Protein AF-A0A0D3VCH9-F1 (afdb_monomer_lite)

Secondary structure (DSSP, 8-state):
-------------------------------------------PPPP--S-S---SS---SS--HHHHHHHHHHHHHHHTSGGGGGGGG-EEEEEE-STT-SEEEEEEEETTTEEEEEEEEEE--SSS-TTT-EEEEEEEETT--S--HHHHHHHHHHTTSS-SS--TTEEEEEEEETTEEEEEEEETTEEEEEEETTT-PBPS--HHHHHHHHHH---SSSSEETT-TT-EEPPPEE----S-GGG-GGGGTSPB----SHHHHHHHHHHHS-EEEE-TT-SGGGSS-EEEEEEEEEE-SSTTPPPEEEEEETTTT-EEEEHHHHHHH-EEEEPP-

Structure (mmCIF, N/CA/C/O backbone):
data_AF-A0A0D3VCH9-F1
#
_entry.id   AF-A0A0D3VCH9-F1
#
loop_
_atom_site.group_PDB
_atom_site.id
_atom_site.type_symbol
_atom_site.label_atom_id
_atom_site.label_alt_id
_atom_site.label_comp_id
_atom_site.label_asym_id
_atom_site.label_entity_id
_atom_site.label_seq_id
_atom_site.pdbx_PDB_ins_code
_atom_site.Cartn_x
_atom_site.Cartn_y
_atom_site.Cartn_z
_atom_site.occupancy
_atom_site.B_iso_or_equiv
_atom_site.auth_seq_id
_atom_site.auth_comp_id
_atom_site.auth_asym_id
_atom_site.auth_atom_id
_atom_site.pdbx_PDB_model_num
ATOM 1 N N . MET A 1 1 ? -40.071 -59.895 -4.167 1.00 40.66 1 MET A N 1
ATOM 2 C CA . MET A 1 1 ? -38.881 -59.247 -4.762 1.00 40.66 1 MET A CA 1
ATOM 3 C C . MET A 1 1 ? -39.399 -58.215 -5.752 1.00 40.66 1 MET A C 1
ATOM 5 O O . MET A 1 1 ? -40.091 -58.601 -6.683 1.00 40.66 1 MET A O 1
ATOM 9 N N . LYS A 1 2 ? -39.287 -56.923 -5.420 1.00 33.06 2 LYS A N 1
ATOM 10 C CA . LYS A 1 2 ? -40.175 -55.854 -5.916 1.00 33.06 2 LYS A CA 1
ATOM 11 C C . LYS A 1 2 ? -39.462 -54.883 -6.879 1.00 33.06 2 LYS A C 1
ATOM 13 O O . LYS A 1 2 ? -38.470 -54.282 -6.497 1.00 33.06 2 LYS A O 1
ATOM 18 N N . SER A 1 3 ? -40.025 -54.793 -8.090 1.00 29.81 3 SER A N 1
ATOM 19 C CA . SER A 1 3 ? -40.330 -53.615 -8.939 1.00 29.81 3 SER A CA 1
ATOM 20 C C . SER A 1 3 ? -39.341 -52.436 -9.101 1.00 29.81 3 SER A C 1
ATOM 22 O O . SER A 1 3 ? -39.089 -51.694 -8.156 1.00 29.81 3 SER A O 1
ATOM 24 N N . LEU A 1 4 ? -38.960 -52.174 -10.364 1.00 33.06 4 LEU A N 1
ATOM 25 C CA . LEU A 1 4 ? -38.680 -50.843 -10.957 1.00 33.06 4 LEU A CA 1
ATOM 26 C C . LEU A 1 4 ? -39.969 -49.958 -10.996 1.00 33.06 4 LEU A C 1
ATOM 28 O O . LEU A 1 4 ? -41.040 -50.479 -10.686 1.00 33.06 4 LEU A O 1
ATOM 32 N N . PRO A 1 5 ? -39.990 -48.760 -11.627 1.00 53.53 5 PRO A N 1
ATOM 33 C CA . PRO A 1 5 ? -39.260 -47.493 -11.412 1.00 53.53 5 PRO A CA 1
ATOM 34 C C . PRO A 1 5 ? -40.263 -46.306 -11.293 1.00 53.53 5 PRO A C 1
ATOM 36 O O . PRO A 1 5 ? -41.446 -46.497 -11.544 1.00 53.53 5 PRO A O 1
ATOM 39 N N . TYR A 1 6 ? -39.845 -45.063 -11.007 1.00 36.16 6 TYR A N 1
ATOM 40 C CA . TYR A 1 6 ? -40.698 -43.891 -11.306 1.00 36.16 6 TYR A CA 1
ATOM 41 C C . TYR A 1 6 ? -39.897 -42.656 -11.737 1.00 36.16 6 TYR A C 1
ATOM 43 O O . TYR A 1 6 ? -39.115 -42.078 -10.989 1.00 36.16 6 TYR A O 1
ATOM 51 N N . THR A 1 7 ? -40.152 -42.266 -12.982 1.00 38.94 7 THR A N 1
ATOM 52 C CA . THR A 1 7 ? -40.016 -40.929 -13.564 1.00 38.94 7 THR A CA 1
ATOM 53 C C . THR A 1 7 ? -40.966 -39.928 -12.899 1.00 38.94 7 THR A C 1
ATOM 55 O O . THR A 1 7 ? -42.090 -40.303 -12.573 1.00 38.94 7 THR A O 1
ATOM 58 N N . SER A 1 8 ? -40.616 -38.638 -12.864 1.00 34.81 8 SER A N 1
ATOM 59 C CA . SER A 1 8 ? -41.633 -37.583 -12.967 1.00 34.81 8 SER A CA 1
ATOM 60 C C . SER A 1 8 ? -41.121 -36.375 -13.749 1.00 34.81 8 SER A C 1
ATOM 62 O O . SER A 1 8 ? -39.996 -35.912 -13.576 1.00 34.81 8 SER A O 1
ATOM 64 N N . LYS A 1 9 ? -41.981 -35.933 -14.660 1.00 35.94 9 LYS A N 1
ATOM 65 C CA . LYS A 1 9 ? -41.871 -34.840 -15.621 1.00 35.94 9 LYS A CA 1
ATOM 66 C C . LYS A 1 9 ? -42.857 -33.746 -15.185 1.00 35.94 9 LYS A C 1
ATOM 68 O O . LYS A 1 9 ? -43.947 -34.090 -14.750 1.00 35.94 9 LYS A O 1
ATOM 73 N N . PHE A 1 10 ? -42.508 -32.490 -15.484 1.00 35.81 10 PHE A N 1
ATOM 74 C CA . PHE A 1 10 ? -43.395 -31.330 -15.701 1.00 35.81 10 PHE A CA 1
ATOM 75 C C . PHE A 1 10 ? -44.201 -30.760 -14.516 1.00 35.81 10 PHE A C 1
ATOM 77 O O . PHE A 1 10 ? -45.006 -31.455 -13.917 1.00 35.81 10 PHE A O 1
ATOM 84 N N . ILE A 1 11 ? -44.087 -29.437 -14.312 1.00 36.28 11 ILE A N 1
ATOM 85 C CA . ILE A 1 11 ? -45.185 -28.460 -14.470 1.00 36.28 11 ILE A CA 1
ATOM 86 C C . ILE A 1 11 ? -44.570 -27.120 -14.920 1.00 36.28 11 ILE A C 1
ATOM 88 O O . ILE A 1 11 ? -43.544 -26.678 -14.409 1.00 36.28 11 ILE A O 1
ATOM 92 N N . LEU A 1 12 ? -45.207 -26.532 -15.931 1.00 31.72 12 LEU A N 1
ATOM 93 C CA . LEU A 1 12 ? -44.941 -25.256 -16.592 1.00 31.72 12 LEU A CA 1
ATOM 94 C C . LEU A 1 12 ? -46.050 -24.261 -16.191 1.00 31.72 12 LEU A C 1
ATOM 96 O O . LEU A 1 12 ? -47.169 -24.697 -15.924 1.00 31.72 12 LEU A O 1
ATOM 100 N N . ALA A 1 13 ? -45.752 -22.961 -16.331 1.00 31.16 13 ALA A N 1
ATOM 101 C CA . ALA A 1 13 ? -46.671 -21.809 -16.394 1.00 31.16 13 ALA A CA 1
ATOM 102 C C . ALA A 1 13 ? -47.057 -21.197 -15.025 1.00 31.16 13 ALA A C 1
ATOM 104 O O . ALA A 1 13 ? -47.146 -21.906 -14.036 1.00 31.16 13 ALA A O 1
ATOM 105 N N . LEU A 1 14 ? -47.273 -19.889 -14.843 1.00 31.62 14 LEU A N 1
ATOM 106 C CA . LEU A 1 14 ? -47.725 -18.812 -15.732 1.00 31.62 14 LEU A CA 1
ATOM 107 C C . LEU A 1 14 ? -47.500 -17.479 -14.971 1.00 31.62 14 LEU A C 1
ATOM 109 O O . LEU A 1 14 ? -47.905 -17.415 -13.817 1.00 31.62 14 LEU A O 1
ATOM 113 N N . LEU A 1 15 ? -46.932 -16.431 -15.584 1.00 32.09 15 LEU A N 1
ATOM 114 C CA . LEU A 1 15 ? -47.431 -15.045 -15.443 1.00 32.09 15 LEU A CA 1
ATOM 115 C C . LEU A 1 15 ? -46.746 -14.116 -16.468 1.00 32.09 15 LEU A C 1
ATOM 117 O O . LEU A 1 15 ? -45.776 -13.418 -16.186 1.00 32.09 15 LEU A O 1
ATOM 121 N N . CYS A 1 16 ? -47.274 -14.119 -17.689 1.00 33.72 16 CYS A N 1
ATOM 122 C CA . CYS A 1 16 ? -47.222 -12.959 -18.572 1.00 33.72 16 CYS A CA 1
ATOM 123 C C . CYS A 1 16 ? -48.617 -12.319 -18.582 1.00 33.72 16 CYS A C 1
ATOM 125 O O . CYS A 1 16 ? -49.603 -13.042 -18.476 1.00 33.72 16 CYS A O 1
ATOM 127 N N . MET A 1 17 ? -48.648 -11.005 -18.821 1.00 31.84 17 MET A N 1
ATOM 128 C CA . MET A 1 17 ? -49.783 -10.132 -19.178 1.00 31.84 17 MET A CA 1
ATOM 129 C C . MET A 1 17 ? -50.288 -9.192 -18.084 1.00 31.84 17 MET A C 1
ATOM 131 O O . MET A 1 17 ? -50.982 -9.598 -17.161 1.00 31.84 17 MET A O 1
ATOM 135 N N . ASN A 1 18 ? -49.951 -7.913 -18.276 1.00 33.34 18 ASN A N 1
ATOM 136 C CA . ASN A 1 18 ? -50.792 -6.709 -18.186 1.00 33.34 18 ASN A CA 1
ATOM 137 C C . ASN A 1 18 ? -49.822 -5.523 -18.415 1.00 33.34 18 ASN A C 1
ATOM 139 O O . ASN A 1 18 ? -48.852 -5.409 -17.683 1.00 33.34 18 ASN A O 1
ATOM 143 N N . LEU A 1 19 ? -49.913 -4.639 -19.411 1.00 31.86 19 LEU A N 1
ATOM 144 C CA . LEU A 1 19 ? -50.990 -4.250 -20.313 1.00 31.86 19 LEU A CA 1
ATOM 145 C C . LEU A 1 19 ? -50.398 -3.692 -21.629 1.00 31.86 19 LEU A C 1
ATOM 147 O O . LEU A 1 19 ? -49.471 -2.888 -21.605 1.00 31.86 19 LEU A O 1
ATOM 151 N N . LEU A 1 20 ? -50.996 -4.065 -22.760 1.00 33.91 20 LEU A N 1
ATOM 152 C CA . LEU A 1 20 ? -51.109 -3.239 -23.970 1.00 33.91 20 LEU A CA 1
ATOM 153 C C . LEU A 1 20 ? -52.555 -2.737 -23.998 1.00 33.91 20 LEU A C 1
ATOM 155 O O . LEU A 1 20 ? -53.415 -3.579 -23.767 1.00 33.91 20 LEU A O 1
ATOM 159 N N . VAL A 1 21 ? -52.811 -1.435 -24.212 1.00 37.53 21 VAL A N 1
ATOM 160 C CA . VAL A 1 21 ? -53.485 -0.765 -25.370 1.00 37.53 21 VAL A CA 1
ATOM 161 C C . VAL A 1 21 ? -53.631 0.757 -25.053 1.00 37.53 21 VAL A C 1
ATOM 163 O O . VAL A 1 21 ? -53.531 1.112 -23.880 1.00 37.53 21 VAL A O 1
ATOM 166 N N . PRO A 1 22 ? -54.028 1.656 -25.984 1.00 44.03 22 PRO A N 1
ATOM 167 C CA . PRO A 1 22 ? -53.443 2.072 -27.265 1.00 44.03 22 PRO A CA 1
ATOM 168 C C . PRO A 1 22 ? -52.954 3.541 -27.247 1.00 44.03 22 PRO A C 1
ATOM 170 O O . PRO A 1 22 ? -53.261 4.336 -26.364 1.00 44.03 22 PRO A O 1
ATOM 173 N N . PHE A 1 23 ? -52.234 3.899 -28.308 1.00 38.59 23 PHE A N 1
ATOM 174 C CA . PHE A 1 23 ? -51.889 5.259 -28.710 1.00 38.59 23 PHE A CA 1
ATOM 175 C C . PHE A 1 23 ? -53.068 5.874 -29.491 1.00 38.59 23 PHE A C 1
ATOM 177 O O . PHE A 1 23 ? -53.447 5.326 -30.524 1.00 38.59 23 PHE A O 1
ATOM 184 N N . GLU A 1 24 ? -53.615 7.008 -29.046 1.00 31.17 24 GLU A N 1
ATOM 185 C CA . GLU A 1 24 ? -54.469 7.876 -29.872 1.00 31.17 24 GLU A CA 1
ATOM 186 C C . GLU A 1 24 ? -53.876 9.290 -29.925 1.00 31.17 24 GLU A C 1
ATOM 188 O O . GLU A 1 24 ? -53.648 9.944 -28.909 1.00 31.17 24 GLU A O 1
ATOM 193 N N . LEU A 1 25 ? -53.600 9.736 -31.152 1.00 40.41 25 LEU A N 1
ATOM 194 C CA . LEU A 1 25 ? -53.254 11.107 -31.511 1.00 40.41 25 LEU A CA 1
ATOM 195 C C . LEU A 1 25 ? -54.544 11.922 -31.645 1.00 40.41 25 LEU A C 1
ATOM 197 O O . LEU A 1 25 ? -55.362 11.616 -32.507 1.00 40.41 25 LEU A O 1
ATOM 201 N N . MET A 1 26 ? -54.662 13.025 -30.906 1.00 33.12 26 MET A N 1
ATOM 202 C CA . MET A 1 26 ? -55.453 14.173 -31.350 1.00 33.12 26 MET A CA 1
ATOM 203 C C . MET A 1 26 ? -54.873 15.476 -30.793 1.00 33.12 26 MET A C 1
ATOM 205 O O . MET A 1 26 ? -54.713 15.660 -29.589 1.00 33.12 26 MET A O 1
ATOM 209 N N . SER A 1 27 ? -54.526 16.369 -31.714 1.00 38.81 27 SER A N 1
ATOM 210 C CA . SER A 1 27 ? -54.024 17.718 -31.473 1.00 38.81 27 SER A CA 1
ATOM 211 C C . SER A 1 27 ? -55.141 18.645 -30.992 1.00 38.81 27 SER A C 1
ATOM 213 O O . SER A 1 27 ? -56.203 18.679 -31.608 1.00 38.81 27 SER A O 1
ATOM 215 N N . ALA A 1 28 ? -54.868 19.491 -29.998 1.00 30.66 28 ALA A N 1
ATOM 216 C CA . ALA A 1 28 ? -55.536 20.784 -29.858 1.00 30.66 28 ALA A CA 1
ATOM 217 C C . ALA A 1 28 ? -54.669 21.760 -29.050 1.00 30.66 28 ALA A C 1
ATOM 219 O O . ALA A 1 28 ? -54.205 21.473 -27.951 1.00 30.66 28 ALA A O 1
ATOM 220 N N . THR A 1 29 ? -54.457 22.927 -29.646 1.00 40.31 29 THR A N 1
ATOM 221 C CA . THR A 1 29 ? -53.851 24.132 -29.081 1.0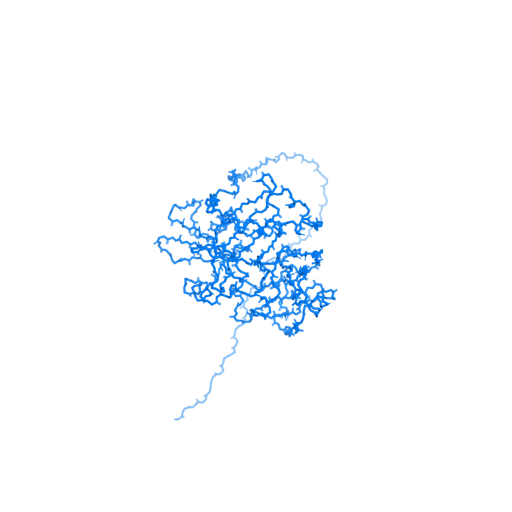0 40.31 29 THR A CA 1
ATOM 222 C C . THR A 1 29 ? -54.642 24.656 -27.882 1.00 40.31 29 THR A C 1
ATOM 224 O O . THR A 1 29 ? -55.859 24.802 -27.972 1.00 40.31 29 THR A O 1
ATOM 227 N N . GLY A 1 30 ? -53.954 25.039 -26.807 1.00 30.38 30 GLY A N 1
ATOM 228 C CA . GLY A 1 30 ? -54.576 25.742 -25.686 1.00 30.38 30 GLY A CA 1
ATOM 229 C C . GLY A 1 30 ? -53.567 26.095 -24.603 1.00 30.38 30 GLY A C 1
ATOM 230 O O . GLY A 1 30 ? -53.263 25.285 -23.736 1.00 30.38 30 GLY A O 1
ATOM 231 N N . SER A 1 31 ? -53.039 27.314 -24.657 1.00 38.66 31 SER A N 1
ATOM 232 C CA . SER A 1 31 ? -52.300 27.933 -23.559 1.00 38.66 31 SER A CA 1
ATOM 233 C C . SER A 1 31 ? -53.223 28.128 -22.355 1.00 38.66 31 SER A C 1
ATOM 235 O O . SER A 1 31 ? -54.149 28.937 -22.425 1.00 38.66 31 SER A O 1
ATOM 237 N N . VAL A 1 32 ? -52.947 27.442 -21.247 1.00 30.52 32 VAL A N 1
ATOM 238 C CA . VAL A 1 32 ? -53.497 27.786 -19.932 1.00 30.52 32 VAL A CA 1
ATOM 239 C C . VAL A 1 32 ? -52.373 27.696 -18.909 1.00 30.52 32 VAL A C 1
ATOM 241 O O . VAL A 1 32 ? -51.860 26.622 -18.605 1.00 30.52 32 VAL A O 1
ATOM 244 N N . SER A 1 33 ? -51.984 28.857 -18.393 1.00 37.41 33 SER A N 1
ATOM 245 C CA . SER A 1 33 ? -51.163 28.990 -17.199 1.00 37.41 33 SER A CA 1
ATOM 246 C C . SER A 1 33 ? -51.922 28.420 -16.003 1.00 37.41 33 SER A C 1
ATOM 248 O O . SER A 1 33 ? -52.986 28.926 -15.652 1.00 37.41 33 SER A O 1
ATOM 250 N N . SER A 1 34 ? -51.366 27.406 -15.346 1.00 30.27 34 SER A N 1
ATOM 251 C CA . SER A 1 34 ? -51.813 26.976 -14.021 1.00 30.27 34 SER A CA 1
ATOM 252 C C . SER A 1 34 ? -50.618 26.923 -13.079 1.00 30.27 34 SER A C 1
ATOM 254 O O . SER A 1 34 ? -49.704 26.118 -13.259 1.00 30.27 34 SER A O 1
ATOM 256 N N . SER A 1 35 ? -50.638 27.806 -12.084 1.00 33.56 35 SER A N 1
A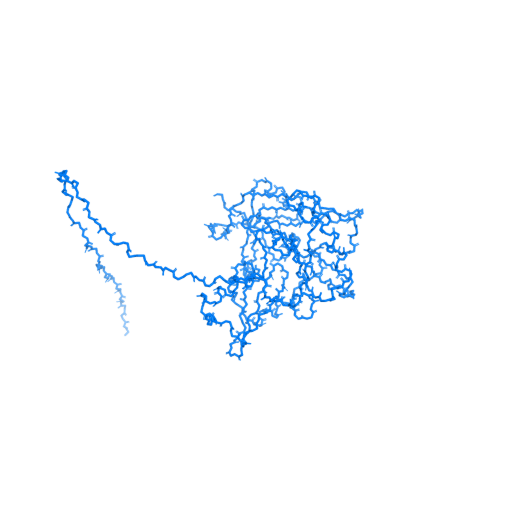TOM 257 C CA . SER A 1 35 ? -49.710 27.855 -10.962 1.00 33.56 35 SER A CA 1
ATOM 258 C C . SER A 1 35 ? -49.621 26.494 -10.270 1.00 33.56 35 SER A C 1
ATOM 260 O O . SER A 1 35 ? -50.561 26.074 -9.599 1.00 33.56 35 SER A O 1
ATOM 262 N N . ALA A 1 36 ? -48.482 25.819 -10.411 1.00 28.05 36 ALA A N 1
ATOM 263 C CA . ALA A 1 36 ? -48.137 24.663 -9.599 1.00 28.05 36 ALA A CA 1
ATOM 264 C C . ALA A 1 36 ? -47.280 25.138 -8.422 1.00 28.05 36 ALA A C 1
ATOM 266 O O . ALA A 1 36 ? -46.199 25.697 -8.600 1.00 28.05 36 ALA A O 1
ATOM 267 N N . VAL A 1 37 ? -47.801 24.933 -7.214 1.00 26.16 37 VAL A N 1
ATOM 268 C CA . VAL A 1 37 ? -47.073 25.077 -5.952 1.00 26.16 37 VAL A CA 1
ATOM 269 C C . VAL A 1 37 ? -45.881 24.115 -5.989 1.00 26.16 37 VAL A C 1
ATOM 271 O O . VAL A 1 37 ? -46.105 22.908 -6.105 1.00 26.16 37 VAL A O 1
ATOM 274 N N . PRO A 1 38 ? -44.623 24.576 -5.887 1.00 28.22 38 PRO A N 1
ATOM 275 C CA . PRO A 1 38 ? -43.520 23.656 -5.699 1.00 28.22 38 PRO A CA 1
ATOM 276 C C . PRO A 1 38 ? -43.584 23.154 -4.256 1.00 28.22 38 PRO A C 1
ATOM 278 O O . PRO A 1 38 ? -43.267 23.875 -3.310 1.00 28.22 38 PRO A O 1
ATOM 281 N N . THR A 1 39 ? -44.008 21.904 -4.069 1.00 26.73 39 THR A N 1
ATOM 282 C CA . THR A 1 39 ? -43.698 21.161 -2.847 1.00 26.73 39 THR A CA 1
ATOM 283 C C . THR A 1 39 ? -42.198 20.897 -2.856 1.00 26.73 39 THR A C 1
ATOM 285 O O . THR A 1 39 ? -41.718 19.869 -3.327 1.00 26.73 39 THR A O 1
ATOM 288 N N . THR A 1 40 ? -41.443 21.874 -2.368 1.00 24.86 40 THR A N 1
ATOM 289 C CA . THR A 1 40 ? -40.031 21.720 -2.050 1.00 24.86 40 THR A CA 1
ATOM 290 C C . THR A 1 40 ? -39.941 20.731 -0.895 1.00 24.86 40 THR A C 1
ATOM 292 O O . THR A 1 40 ? -40.120 21.100 0.266 1.00 24.86 40 THR A O 1
ATOM 295 N N . VAL A 1 41 ? -39.673 19.460 -1.195 1.00 27.45 41 VAL A N 1
ATOM 296 C CA . VAL A 1 41 ? -39.116 18.543 -0.200 1.00 27.45 41 VAL A CA 1
ATOM 297 C C . VAL A 1 41 ? -37.724 19.082 0.105 1.00 27.45 41 VAL A C 1
ATOM 299 O O . VAL A 1 41 ? -36.765 18.830 -0.621 1.00 27.45 41 VAL A O 1
ATOM 302 N N . GLN A 1 42 ? -37.626 19.911 1.144 1.00 25.27 42 GLN A N 1
ATOM 303 C CA . GLN A 1 42 ? -36.343 20.280 1.716 1.00 25.27 42 GLN A CA 1
ATOM 304 C C . GLN A 1 42 ? -35.739 19.008 2.310 1.00 25.27 42 GLN A C 1
ATOM 306 O O . GLN A 1 42 ? -36.063 18.611 3.429 1.00 25.27 42 GLN A O 1
ATOM 311 N N . ALA A 1 43 ? -34.867 18.350 1.545 1.00 27.31 43 ALA A N 1
ATOM 312 C CA . ALA A 1 43 ? -33.894 17.445 2.122 1.00 27.31 43 ALA A CA 1
ATOM 313 C C . ALA A 1 43 ? -33.092 18.271 3.132 1.00 27.31 43 ALA A C 1
ATOM 315 O O . ALA A 1 43 ? -32.356 19.187 2.760 1.00 27.31 43 ALA A O 1
ATOM 316 N N . LYS A 1 44 ? -33.313 17.997 4.420 1.00 25.44 44 LYS A N 1
ATOM 317 C CA . LYS A 1 44 ? -32.517 18.562 5.504 1.00 25.44 44 LYS A CA 1
ATOM 318 C C . LYS A 1 44 ? -31.048 18.309 5.148 1.00 25.44 44 LYS A C 1
ATOM 320 O O . LYS A 1 44 ? -30.699 17.142 4.955 1.00 25.44 44 LYS A O 1
ATOM 325 N N . PRO A 1 45 ? -30.202 19.347 5.031 1.00 27.48 45 PRO A N 1
ATOM 326 C CA . PRO A 1 45 ? -28.784 19.134 4.809 1.00 27.48 45 PRO A CA 1
ATOM 327 C C . PRO A 1 45 ? -28.275 18.216 5.917 1.00 27.48 45 PRO A C 1
ATOM 329 O O . PRO A 1 45 ? -28.565 18.450 7.097 1.00 27.48 45 PRO A O 1
ATOM 332 N N . ALA A 1 46 ? -27.559 17.154 5.542 1.00 30.77 46 ALA A N 1
ATOM 333 C CA . ALA A 1 46 ? -26.745 16.430 6.504 1.00 30.77 46 ALA A CA 1
ATOM 334 C C . ALA A 1 46 ? -25.902 17.474 7.257 1.00 30.77 46 ALA A C 1
ATOM 336 O O . ALA A 1 46 ? -25.410 18.405 6.608 1.00 30.77 46 ALA A O 1
ATOM 337 N N . PRO A 1 47 ? -25.775 17.390 8.595 1.00 27.97 47 PRO A N 1
ATOM 338 C CA . PRO A 1 47 ? -24.948 18.329 9.334 1.00 27.97 47 PRO A CA 1
ATOM 339 C C . PRO A 1 47 ? -23.564 18.344 8.688 1.00 27.97 47 PRO A C 1
ATOM 341 O O . PRO A 1 47 ? -22.901 17.307 8.630 1.00 27.97 47 PRO A O 1
ATOM 344 N N . GLN A 1 48 ? -23.156 19.494 8.148 1.00 26.34 48 GLN A N 1
ATOM 345 C CA . GLN A 1 48 ? -21.771 19.696 7.761 1.00 26.34 48 GLN A CA 1
ATOM 346 C C . GLN A 1 48 ? -20.970 19.621 9.058 1.00 26.34 48 GLN A C 1
ATOM 348 O O . GLN A 1 48 ? -21.037 20.523 9.890 1.00 26.34 48 GLN A O 1
ATOM 353 N N . LEU A 1 49 ? -20.287 18.494 9.273 1.00 30.67 49 LEU A N 1
ATOM 354 C CA . LEU A 1 49 ? -19.235 18.430 10.272 1.00 30.67 49 LEU A CA 1
ATOM 355 C C . LEU A 1 49 ? -18.102 19.315 9.757 1.00 30.67 49 LEU A C 1
ATOM 357 O O . LEU A 1 49 ? -17.320 18.915 8.894 1.00 30.67 49 LEU A O 1
ATOM 361 N N . ASP A 1 50 ? -18.048 20.536 10.275 1.00 31.16 50 ASP A N 1
ATOM 362 C CA . ASP A 1 50 ? -16.857 21.363 10.204 1.00 31.16 50 ASP A CA 1
ATOM 363 C C . ASP A 1 50 ? -15.699 20.577 10.849 1.00 31.16 50 ASP A C 1
ATOM 365 O O . ASP A 1 50 ? -15.711 20.342 12.056 1.00 31.16 50 ASP A O 1
ATOM 369 N N . ARG A 1 51 ? -14.717 20.195 10.010 1.00 33.94 51 ARG A N 1
ATOM 370 C CA . ARG A 1 51 ? -13.462 19.427 10.244 1.00 33.94 51 ARG A CA 1
ATOM 371 C C . ARG A 1 51 ? -13.507 17.928 9.871 1.00 33.94 51 ARG A C 1
ATOM 373 O O . ARG A 1 51 ? -14.029 17.118 10.632 1.00 33.94 51 ARG A O 1
ATOM 380 N N . PRO A 1 52 ? -12.831 17.520 8.775 1.00 35.47 52 PRO A N 1
ATOM 381 C CA . PRO A 1 52 ? -12.658 16.103 8.437 1.00 35.47 52 PRO A CA 1
ATOM 382 C C . PRO A 1 52 ? -11.600 15.337 9.261 1.00 35.47 52 PRO A C 1
ATOM 384 O O . PRO A 1 52 ? -11.586 14.113 9.226 1.00 35.47 52 PRO A O 1
ATOM 387 N N . ASN A 1 53 ? -10.726 16.013 10.021 1.00 38.16 53 ASN A N 1
ATOM 388 C CA . ASN A 1 53 ? -9.512 15.392 10.590 1.00 38.16 53 ASN A CA 1
ATOM 389 C C . ASN A 1 53 ? -9.406 15.429 12.130 1.00 38.16 53 ASN A C 1
ATOM 391 O O . ASN A 1 53 ? -8.306 15.456 12.676 1.00 38.16 53 ASN A O 1
ATOM 395 N N . GLU A 1 54 ? -10.519 15.401 12.869 1.00 35.66 54 GLU A N 1
ATOM 396 C CA . GLU A 1 54 ? -10.454 15.252 14.333 1.00 35.66 54 GLU A CA 1
ATOM 397 C C . GLU A 1 54 ? -10.448 13.773 14.784 1.00 35.66 54 GLU A C 1
ATOM 399 O O . GLU A 1 54 ? -11.492 13.149 15.001 1.00 35.66 54 GLU A O 1
ATOM 404 N N . PHE A 1 55 ? -9.203 13.303 14.966 1.00 37.44 55 PHE A N 1
ATOM 405 C CA . PHE A 1 55 ? -8.677 12.224 15.823 1.00 37.44 55 PHE A CA 1
ATOM 406 C C . PHE A 1 55 ? -8.719 10.756 15.355 1.00 37.44 55 PHE A C 1
ATOM 408 O O . PHE A 1 55 ? -9.681 10.035 15.605 1.00 37.44 55 PHE A O 1
ATOM 415 N N . ILE A 1 56 ? -7.559 10.278 14.880 1.00 39.22 56 ILE A N 1
ATOM 416 C CA . ILE A 1 56 ? -6.941 8.993 15.267 1.00 39.22 56 ILE A CA 1
ATOM 417 C C . ILE A 1 56 ? -5.496 9.324 15.638 1.00 39.22 56 ILE A C 1
ATOM 419 O O . ILE A 1 56 ? -4.795 9.887 14.807 1.00 39.22 56 ILE A O 1
ATOM 423 N N . ALA A 1 57 ? -5.078 8.977 16.858 1.00 46.84 57 ALA A N 1
ATOM 424 C CA . ALA A 1 57 ? -3.779 9.299 17.454 1.00 46.84 57 ALA A CA 1
ATOM 425 C C . ALA A 1 57 ? -3.452 10.805 17.454 1.00 46.84 57 ALA A C 1
ATOM 427 O O . ALA A 1 57 ? -3.347 11.468 16.428 1.00 46.84 57 ALA A O 1
ATOM 428 N N . THR A 1 58 ? -3.251 11.379 18.637 1.00 47.53 58 THR A N 1
ATOM 429 C CA . THR A 1 58 ? -2.608 12.691 18.733 1.00 47.53 58 THR A CA 1
ATOM 430 C C . THR A 1 58 ? -1.318 12.628 17.907 1.00 47.53 58 THR A C 1
ATOM 432 O O . THR A 1 58 ? -0.558 11.672 18.117 1.00 47.53 58 THR A O 1
ATOM 435 N N . PRO A 1 59 ? -1.074 13.566 16.966 1.00 57.91 59 PRO A N 1
ATOM 436 C CA . PRO A 1 59 ? 0.186 13.610 16.237 1.00 57.91 59 PRO A CA 1
ATOM 437 C C . PRO A 1 59 ? 1.325 13.438 17.237 1.00 57.91 59 PRO A C 1
ATOM 439 O O . PRO A 1 59 ? 1.288 14.047 18.315 1.00 57.91 59 PRO A O 1
ATOM 442 N N . LEU A 1 60 ? 2.281 12.557 16.937 1.00 57.56 60 LEU A N 1
ATOM 443 C CA . LEU A 1 60 ? 3.330 12.241 17.902 1.00 57.56 60 LEU A CA 1
ATOM 444 C C . LEU A 1 60 ? 4.063 13.524 18.297 1.00 57.56 60 LEU A C 1
ATOM 446 O O . LEU A 1 60 ? 4.709 14.159 17.465 1.00 57.56 60 LEU A O 1
ATOM 450 N N . ILE A 1 61 ? 4.007 13.859 19.589 1.00 53.97 61 ILE A N 1
ATOM 451 C CA . ILE A 1 61 ? 4.779 14.966 20.172 1.00 53.97 61 ILE A CA 1
ATOM 452 C C . ILE A 1 61 ? 6.288 14.677 20.033 1.00 53.97 61 ILE A C 1
ATOM 454 O O . ILE A 1 61 ? 7.086 15.601 19.906 1.00 53.97 61 ILE A O 1
ATOM 458 N N . SER A 1 62 ? 6.683 13.396 19.988 1.00 69.06 62 SER A N 1
ATOM 459 C CA . SER A 1 62 ? 8.066 12.959 19.772 1.00 69.06 62 SER A CA 1
ATOM 460 C C . SER A 1 62 ? 8.146 11.784 18.786 1.00 69.06 62 SER A C 1
ATOM 462 O O . SER A 1 62 ? 8.088 10.619 19.175 1.00 69.06 62 SER A O 1
ATOM 464 N N . THR A 1 63 ? 8.283 12.088 17.497 1.00 81.75 63 THR A N 1
ATOM 465 C CA . THR A 1 63 ? 8.648 11.100 16.464 1.00 81.75 63 THR A CA 1
ATOM 466 C C . THR A 1 63 ? 10.175 10.948 16.413 1.00 81.75 63 THR A C 1
ATOM 468 O O . THR A 1 63 ? 10.849 11.981 16.477 1.00 81.75 63 THR A O 1
ATOM 471 N N . PRO A 1 64 ? 10.753 9.737 16.253 1.00 88.25 64 PRO A N 1
ATOM 472 C CA . PRO A 1 64 ? 12.204 9.568 16.145 1.00 88.25 64 PRO A CA 1
ATOM 473 C C . PRO A 1 64 ? 12.834 10.473 15.073 1.00 88.25 64 PRO A C 1
ATOM 475 O O . PRO A 1 64 ? 12.347 10.559 13.945 1.00 88.25 64 PRO A O 1
ATOM 478 N N . VAL A 1 65 ? 13.938 11.149 15.409 1.00 88.94 65 VAL A N 1
ATOM 479 C CA . VAL A 1 65 ? 14.627 12.096 14.502 1.00 88.94 65 VAL A CA 1
ATOM 480 C C . VAL A 1 65 ? 15.143 11.401 13.238 1.00 88.94 65 VAL A C 1
ATOM 482 O O . VAL A 1 65 ? 15.120 11.977 12.149 1.00 88.94 65 VAL A O 1
ATOM 485 N N . SER A 1 66 ? 15.570 10.147 13.370 1.00 89.81 66 SER A N 1
ATOM 486 C CA . SER A 1 66 ? 15.977 9.267 12.273 1.00 89.81 66 SER A CA 1
ATOM 487 C C . SER A 1 66 ? 14.834 9.021 11.277 1.00 89.81 66 SER A C 1
ATOM 489 O O . SER A 1 66 ? 15.046 9.158 10.071 1.00 89.81 66 SER A O 1
ATOM 491 N N . LEU A 1 67 ? 13.610 8.765 11.761 1.00 91.75 67 LEU A N 1
ATOM 492 C CA . LEU A 1 67 ? 12.415 8.616 10.920 1.00 91.75 67 LEU A CA 1
ATOM 493 C C . LEU A 1 67 ? 12.096 9.916 10.172 1.00 91.75 67 LEU A C 1
ATOM 495 O O . LEU A 1 67 ? 11.840 9.892 8.968 1.00 91.75 67 LEU A O 1
ATOM 499 N N . GLN A 1 68 ? 12.140 11.056 10.870 1.00 93.38 68 GLN A N 1
ATOM 500 C CA . GLN A 1 68 ? 11.894 12.367 10.259 1.00 93.38 68 GLN A CA 1
ATOM 501 C C . GLN A 1 68 ? 12.931 12.673 9.172 1.00 93.38 68 GLN A C 1
ATOM 503 O O . GLN A 1 68 ? 12.578 13.078 8.067 1.00 93.38 68 GLN A O 1
ATOM 508 N N . SER A 1 69 ? 14.210 12.417 9.454 1.00 92.69 69 SER A N 1
ATOM 509 C CA . SER A 1 69 ? 15.305 12.635 8.501 1.00 92.69 69 SER A CA 1
ATOM 510 C C . SER A 1 69 ? 15.158 11.762 7.255 1.00 92.69 69 SER A C 1
ATOM 512 O O . SER A 1 69 ? 15.341 12.245 6.135 1.00 92.69 69 SER A O 1
ATOM 514 N N . PHE A 1 70 ? 14.780 10.493 7.431 1.00 94.12 70 PHE A N 1
ATOM 515 C CA . PHE A 1 70 ? 14.511 9.596 6.310 1.00 94.12 70 PHE A CA 1
ATOM 516 C C . PHE A 1 70 ? 13.299 10.060 5.492 1.00 94.12 70 PHE A C 1
ATOM 518 O O . PHE A 1 70 ? 13.380 10.148 4.268 1.00 94.12 70 PHE A O 1
ATOM 525 N N . THR A 1 71 ? 12.216 10.456 6.163 1.00 95.56 71 THR A N 1
ATOM 526 C CA . THR A 1 71 ? 11.012 11.002 5.518 1.00 95.56 71 THR A CA 1
ATOM 527 C C . THR A 1 71 ? 11.351 12.225 4.665 1.00 95.56 71 THR A C 1
ATOM 529 O O . THR A 1 71 ? 10.996 12.273 3.489 1.00 95.56 71 THR A O 1
ATOM 532 N N . VAL A 1 72 ? 12.104 13.185 5.212 1.00 95.00 72 VAL A N 1
ATOM 533 C CA . VAL A 1 72 ? 12.547 14.382 4.479 1.00 95.00 72 VAL A CA 1
ATOM 534 C C . VAL A 1 72 ? 13.383 14.010 3.252 1.00 95.00 72 VAL A C 1
ATOM 536 O O . VAL A 1 72 ? 13.178 14.594 2.189 1.00 95.00 72 VAL A O 1
ATOM 539 N N . ASN A 1 73 ? 14.278 13.021 3.351 1.00 94.31 73 ASN A N 1
ATOM 540 C CA . ASN A 1 73 ? 15.059 12.551 2.203 1.00 94.31 73 ASN A CA 1
ATOM 541 C C . ASN A 1 73 ? 14.151 12.014 1.078 1.00 94.31 73 ASN A C 1
ATOM 543 O O . ASN A 1 73 ? 14.298 12.418 -0.077 1.00 94.31 73 ASN A O 1
ATOM 547 N N . VAL A 1 74 ? 13.164 11.178 1.421 1.00 96.38 74 VAL A N 1
ATOM 548 C CA . VAL A 1 74 ? 12.196 10.637 0.452 1.00 96.38 74 VAL A CA 1
ATOM 549 C C . VAL A 1 74 ? 11.378 11.760 -0.200 1.00 96.38 74 VAL A C 1
ATOM 551 O O . VAL A 1 74 ? 11.274 11.801 -1.428 1.00 96.38 74 VAL A O 1
ATOM 554 N N . ILE A 1 75 ? 10.861 12.715 0.585 1.00 96.50 75 ILE A N 1
ATOM 555 C CA . ILE A 1 75 ? 10.115 13.884 0.078 1.00 96.50 75 ILE A CA 1
ATOM 556 C C . ILE A 1 75 ? 10.971 14.727 -0.874 1.00 96.50 75 ILE A C 1
ATOM 558 O O . ILE A 1 75 ? 10.493 15.147 -1.930 1.00 96.50 75 ILE A O 1
ATOM 562 N N . GLN A 1 76 ? 12.241 14.963 -0.541 1.00 95.44 76 GLN A N 1
ATOM 563 C CA . GLN A 1 76 ? 13.157 15.707 -1.407 1.00 95.44 76 GLN A CA 1
ATOM 564 C C . GLN A 1 76 ? 13.325 15.023 -2.765 1.00 95.44 76 GLN A C 1
ATOM 566 O O . GLN A 1 76 ? 13.301 15.704 -3.787 1.00 95.44 76 GLN A O 1
ATOM 571 N N . GLN A 1 77 ? 13.436 13.691 -2.802 1.00 95.25 77 GLN A N 1
ATOM 572 C CA . GLN A 1 77 ? 13.533 12.967 -4.073 1.00 95.25 77 GLN A CA 1
ATOM 573 C C . GLN A 1 77 ? 12.210 12.946 -4.842 1.00 95.25 77 GLN A C 1
ATOM 575 O O . GLN A 1 77 ? 12.215 13.071 -6.066 1.00 95.25 77 GLN A O 1
ATOM 580 N N . LEU A 1 78 ? 11.072 12.794 -4.161 1.00 96.19 78 LEU A N 1
ATOM 581 C CA . LEU A 1 78 ? 9.760 12.809 -4.812 1.00 96.19 78 LEU A CA 1
ATOM 582 C C . LEU A 1 78 ? 9.438 14.185 -5.399 1.00 96.19 78 LEU A C 1
ATOM 584 O O . LEU A 1 78 ? 9.050 14.273 -6.560 1.00 96.19 78 LEU A O 1
ATOM 588 N N . SER A 1 79 ? 9.654 15.257 -4.637 1.00 96.56 79 SER A N 1
ATOM 589 C CA . SER A 1 79 ? 9.255 16.625 -5.001 1.00 96.56 79 SER A CA 1
ATOM 590 C C . SER A 1 79 ? 10.015 17.234 -6.183 1.00 96.56 79 SER A C 1
ATOM 592 O O . SER A 1 79 ? 9.575 18.232 -6.752 1.00 96.56 79 SER A O 1
ATOM 594 N N . VAL A 1 80 ? 11.122 16.625 -6.615 1.00 95.75 80 VAL A N 1
ATOM 595 C CA . VAL A 1 80 ? 11.777 16.977 -7.888 1.00 95.75 80 VAL A CA 1
ATOM 596 C C . VAL A 1 80 ? 10.919 16.554 -9.088 1.00 95.75 80 VAL A C 1
ATOM 598 O O . VAL A 1 80 ? 10.995 17.163 -10.156 1.00 95.75 80 VAL A O 1
ATOM 601 N N . GLN A 1 81 ? 10.073 15.537 -8.923 1.00 94.81 81 GLN A N 1
ATOM 602 C CA . GLN A 1 81 ? 9.205 15.033 -9.978 1.00 94.81 81 GLN A CA 1
ATOM 603 C C . GLN A 1 81 ? 7.913 15.848 -10.046 1.00 94.81 81 GLN A C 1
ATOM 605 O O . GLN A 1 81 ? 7.245 16.082 -9.040 1.00 94.81 81 GLN A O 1
ATOM 610 N N . LYS A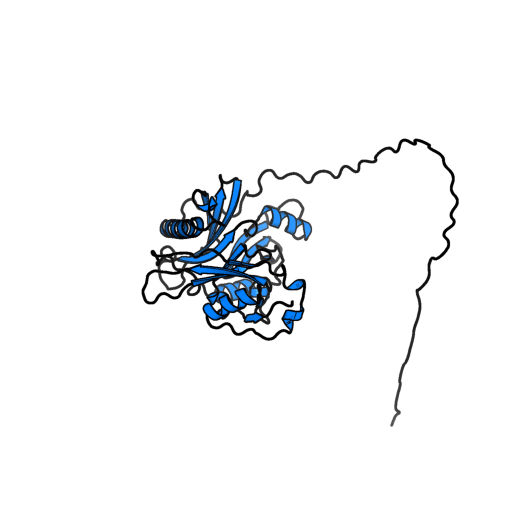 1 82 ? 7.509 16.230 -11.264 1.00 91.81 82 LYS A N 1
ATOM 611 C CA . LYS A 1 82 ? 6.347 17.101 -11.512 1.00 91.81 82 LYS A CA 1
ATOM 612 C C . LYS A 1 82 ? 5.064 16.687 -10.758 1.00 91.81 82 LYS A C 1
ATOM 614 O O . LYS A 1 82 ? 4.430 17.588 -10.211 1.00 91.81 82 LYS A O 1
ATOM 619 N N . PRO A 1 83 ? 4.669 15.397 -10.684 1.00 90.81 83 PRO A N 1
ATOM 620 C CA . PRO A 1 83 ? 3.447 14.999 -9.972 1.00 90.81 83 PRO A CA 1
ATOM 621 C C . PRO A 1 83 ? 3.473 15.260 -8.461 1.00 90.81 83 PRO A C 1
ATOM 623 O O . PRO A 1 83 ? 2.417 15.405 -7.857 1.00 90.81 83 PRO A O 1
ATOM 626 N N . PHE A 1 84 ? 4.662 15.365 -7.865 1.00 94.44 84 PHE A N 1
ATOM 627 C CA . PHE A 1 84 ? 4.853 15.584 -6.431 1.00 94.44 84 PHE A CA 1
ATOM 628 C C . PHE A 1 84 ? 5.479 16.951 -6.126 1.00 94.44 84 PHE A C 1
ATOM 630 O O . PHE A 1 84 ? 5.899 17.195 -5.001 1.00 94.44 84 PHE A O 1
ATOM 637 N N . ALA A 1 85 ? 5.552 17.870 -7.094 1.00 95.00 85 ALA A N 1
ATOM 638 C CA . ALA A 1 85 ? 6.260 19.143 -6.927 1.00 95.00 85 ALA A CA 1
ATOM 639 C C . ALA A 1 85 ? 5.753 19.979 -5.735 1.00 95.00 85 ALA A C 1
ATOM 641 O O . ALA A 1 85 ? 6.539 20.648 -5.064 1.00 95.00 85 ALA A O 1
ATOM 642 N N . SER A 1 86 ? 4.455 19.899 -5.426 1.00 94.44 86 SER A N 1
ATOM 643 C CA . SER A 1 86 ? 3.853 20.578 -4.272 1.00 94.44 86 SER A CA 1
ATOM 644 C C . SER A 1 86 ? 4.301 20.019 -2.918 1.00 94.44 86 SER A C 1
ATOM 646 O O . SER A 1 86 ? 4.062 20.654 -1.899 1.00 94.44 86 SER A O 1
ATOM 648 N N . TRP A 1 87 ? 4.958 18.856 -2.880 1.00 96.25 87 TRP A N 1
ATOM 649 C CA . TRP A 1 87 ? 5.435 18.238 -1.641 1.00 96.25 87 TRP A CA 1
ATOM 650 C C . TRP A 1 87 ? 6.687 18.925 -1.083 1.00 96.25 87 TRP A C 1
ATOM 652 O O . TRP A 1 87 ? 7.034 18.700 0.071 1.00 96.25 87 TRP A O 1
ATOM 662 N N . LYS A 1 88 ? 7.371 19.761 -1.880 1.00 94.88 88 LYS A N 1
ATOM 663 C CA . LYS A 1 88 ? 8.646 20.392 -1.505 1.00 94.88 88 LYS A CA 1
ATOM 664 C C . LYS A 1 88 ? 8.554 21.234 -0.228 1.00 94.88 88 LYS A C 1
ATOM 666 O O . LYS A 1 88 ? 9.463 21.198 0.591 1.00 94.88 88 LYS A O 1
ATOM 671 N N . GLU A 1 89 ? 7.460 21.974 -0.084 1.00 92.06 89 GLU A N 1
ATOM 672 C CA . GLU A 1 89 ? 7.205 22.889 1.037 1.00 92.06 89 GLU A CA 1
ATOM 673 C C . GLU A 1 89 ? 6.036 22.386 1.902 1.00 92.06 89 GLU A C 1
ATOM 675 O O . GLU A 1 89 ? 5.361 23.164 2.573 1.00 92.06 89 GLU A O 1
ATOM 680 N N . ALA A 1 90 ? 5.735 21.088 1.822 1.00 94.75 90 ALA A N 1
ATOM 681 C CA . ALA A 1 90 ? 4.602 20.510 2.519 1.00 94.75 90 ALA A CA 1
ATOM 682 C C . ALA A 1 90 ? 4.885 20.320 4.010 1.00 94.75 90 ALA A C 1
ATOM 684 O O . ALA A 1 90 ? 6.006 20.041 4.440 1.00 94.75 90 ALA A O 1
ATOM 685 N N . GLU A 1 91 ? 3.820 20.407 4.793 1.00 94.31 91 GLU A N 1
ATOM 686 C CA . GLU A 1 91 ? 3.838 20.086 6.208 1.00 94.31 91 GLU A CA 1
ATOM 687 C C . GLU A 1 91 ? 3.639 18.584 6.408 1.00 94.31 91 GLU A C 1
ATOM 689 O O . GLU A 1 91 ? 2.828 17.952 5.719 1.00 94.31 91 GLU A O 1
ATOM 694 N N . LEU A 1 92 ? 4.378 18.024 7.368 1.00 94.06 92 LEU A N 1
ATOM 695 C CA . LEU A 1 92 ? 4.403 16.594 7.659 1.00 94.06 92 LEU A CA 1
ATOM 696 C C . LEU A 1 92 ? 3.803 16.322 9.038 1.00 94.06 92 LEU A C 1
ATOM 698 O O . LEU A 1 92 ? 4.251 16.889 10.037 1.00 94.06 92 LEU A O 1
ATOM 702 N N . GLN A 1 93 ? 2.825 15.422 9.099 1.00 92.56 93 GLN A N 1
ATOM 703 C CA . GLN A 1 93 ? 2.231 14.944 10.349 1.00 92.56 93 GLN A CA 1
ATOM 704 C C . GLN A 1 93 ? 2.450 13.441 10.486 1.00 92.56 93 GLN A C 1
ATOM 706 O O . GLN A 1 93 ? 2.244 12.703 9.528 1.00 92.56 93 GLN A O 1
ATOM 711 N N . TYR A 1 94 ? 2.855 12.995 11.674 1.00 92.06 94 TYR A N 1
ATOM 712 C CA . TYR A 1 94 ? 3.264 11.616 11.934 1.00 92.06 94 TYR A CA 1
ATOM 713 C C . TYR A 1 94 ? 2.285 10.939 12.890 1.00 92.06 94 TYR A C 1
ATOM 715 O O . TYR A 1 94 ? 2.055 11.426 14.003 1.00 92.06 94 TYR A O 1
ATOM 723 N N . PHE A 1 95 ? 1.764 9.788 12.471 1.00 90.31 95 PHE A N 1
ATOM 724 C CA . PHE A 1 95 ? 0.809 8.990 13.230 1.00 90.31 95 PHE A CA 1
ATOM 725 C C . PHE A 1 95 ? 1.307 7.544 13.357 1.00 90.31 95 PHE A C 1
ATOM 727 O O . PHE A 1 95 ? 1.713 6.948 12.358 1.00 90.31 95 PHE A O 1
ATOM 734 N N . PRO A 1 96 ? 1.295 6.956 14.561 1.00 90.06 96 PRO A N 1
ATOM 735 C CA . PRO A 1 96 ? 1.641 5.554 14.750 1.00 90.06 96 PRO A CA 1
ATOM 736 C C . PRO A 1 96 ? 0.567 4.642 14.143 1.00 90.06 96 PRO A C 1
ATOM 738 O O . PRO A 1 96 ? -0.625 4.924 14.258 1.00 90.06 96 PRO A O 1
ATOM 741 N N . LEU A 1 97 ? 0.988 3.530 13.539 1.00 89.56 97 LEU A N 1
ATOM 742 C CA . LEU A 1 97 ? 0.092 2.493 13.021 1.00 89.56 97 LEU A CA 1
ATOM 743 C C . LEU A 1 97 ? 0.202 1.237 13.897 1.00 89.56 97 LEU A C 1
ATOM 745 O O . LEU A 1 97 ? 1.152 0.460 13.779 1.00 89.56 97 LEU A O 1
ATOM 749 N N . GLY A 1 98 ? -0.788 1.057 14.772 1.00 81.69 98 GLY A N 1
ATOM 750 C CA . GLY A 1 98 ? -0.943 -0.081 15.678 1.00 81.69 98 GLY A CA 1
ATOM 751 C C . GLY A 1 98 ? -0.077 -0.091 16.949 1.00 81.69 98 GLY A C 1
ATOM 752 O O . GLY A 1 98 ? 0.867 0.692 17.101 1.00 81.69 98 GLY A O 1
ATOM 753 N N . PRO A 1 99 ? -0.410 -0.985 17.900 1.00 65.50 99 PRO A N 1
ATOM 754 C CA . PRO A 1 99 ? 0.300 -1.121 19.170 1.00 65.50 99 PRO A CA 1
ATOM 755 C C . PRO A 1 99 ? 1.720 -1.675 18.972 1.00 65.50 99 PRO A C 1
ATOM 757 O O . PRO A 1 99 ? 1.946 -2.576 18.168 1.00 65.50 99 PRO A O 1
ATOM 760 N N . GLY A 1 100 ? 2.695 -1.139 19.717 1.00 60.75 100 GLY A N 1
ATOM 761 C CA . GLY A 1 100 ? 4.110 -1.533 19.611 1.00 60.75 100 GLY A CA 1
ATOM 762 C C . GLY A 1 100 ? 4.876 -0.913 18.429 1.00 60.75 100 GLY A C 1
ATOM 763 O O . GLY A 1 100 ? 6.018 -1.297 18.201 1.00 60.75 100 GLY A O 1
ATOM 764 N N . THR A 1 101 ? 4.239 0.013 17.693 1.00 61.31 101 THR A N 1
ATOM 765 C CA . THR A 1 101 ? 4.766 0.888 16.621 1.00 61.31 101 THR A CA 1
ATOM 766 C C . THR A 1 101 ? 5.926 0.325 15.807 1.00 61.31 101 THR A C 1
ATOM 768 O O . THR A 1 101 ? 7.071 0.746 15.943 1.00 61.31 101 THR A O 1
ATOM 771 N N . ARG A 1 102 ? 5.591 -0.588 14.891 1.00 77.94 102 ARG A N 1
ATOM 772 C CA . ARG A 1 102 ? 6.475 -1.002 13.791 1.00 77.94 102 ARG A CA 1
ATOM 773 C C . ARG A 1 102 ? 6.252 -0.187 12.521 1.00 77.94 102 ARG A C 1
ATOM 775 O O . ARG A 1 102 ? 6.920 -0.439 11.528 1.00 77.94 102 ARG A O 1
ATOM 782 N N . SER A 1 103 ? 5.275 0.719 12.487 1.00 88.44 103 SER A N 1
ATOM 783 C CA . SER A 1 103 ? 4.962 1.522 11.303 1.00 88.44 103 SER A CA 1
ATOM 784 C C . SER A 1 103 ? 4.377 2.884 11.660 1.00 88.44 103 SER A C 1
ATOM 786 O O . SER A 1 103 ? 3.734 3.046 12.699 1.00 88.44 103 SER A O 1
ATOM 788 N N . TRP A 1 104 ? 4.584 3.844 10.763 1.00 92.69 104 TRP A N 1
ATOM 789 C CA . TRP A 1 104 ? 4.112 5.219 10.868 1.00 92.69 104 TRP A CA 1
ATOM 790 C C . TRP A 1 104 ? 3.467 5.654 9.559 1.00 92.69 104 TRP A C 1
ATOM 792 O O . TRP A 1 104 ? 4.022 5.432 8.483 1.00 92.69 104 TRP A O 1
ATOM 802 N N . LEU A 1 105 ? 2.323 6.320 9.673 1.00 94.69 105 LEU A N 1
ATOM 803 C CA . LEU A 1 105 ? 1.716 7.102 8.607 1.00 94.69 105 LEU A CA 1
ATOM 804 C C . LEU A 1 105 ? 2.268 8.522 8.679 1.00 94.69 105 LEU A C 1
ATOM 806 O O . LEU A 1 105 ? 2.185 9.174 9.721 1.00 94.69 105 LEU A O 1
ATOM 810 N N . VAL A 1 106 ? 2.785 9.007 7.559 1.00 95.69 106 VAL A N 1
ATOM 811 C CA . VAL A 1 106 ? 3.138 10.411 7.375 1.00 95.69 106 VAL A CA 1
ATOM 812 C C . VAL A 1 106 ? 2.140 11.024 6.416 1.00 95.69 106 VAL A C 1
ATOM 814 O O . VAL A 1 106 ? 2.097 10.626 5.255 1.00 95.69 106 VAL A O 1
ATOM 817 N N . ILE A 1 107 ? 1.362 11.996 6.879 1.00 95.19 107 ILE A N 1
ATOM 818 C CA . ILE A 1 107 ? 0.503 12.802 6.011 1.00 95.19 107 ILE A CA 1
ATOM 819 C C . ILE A 1 107 ? 1.306 13.984 5.481 1.00 95.19 107 ILE A C 1
ATOM 821 O O . ILE A 1 107 ? 1.945 14.704 6.251 1.00 95.19 107 ILE A O 1
ATOM 825 N N . VAL A 1 108 ? 1.254 14.173 4.164 1.00 95.81 108 VAL A N 1
ATOM 826 C CA . VAL A 1 108 ? 1.871 15.290 3.448 1.00 95.81 108 VAL A CA 1
ATOM 827 C C . VAL A 1 108 ? 0.764 16.263 3.082 1.00 95.81 108 VAL A C 1
ATOM 829 O O . VAL A 1 108 ? -0.138 15.905 2.323 1.00 95.81 108 VAL A O 1
ATOM 832 N N . SER A 1 109 ? 0.813 17.487 3.599 1.00 93.88 109 SER A N 1
ATOM 833 C CA . SER A 1 109 ? -0.272 18.457 3.423 1.00 93.88 109 SER A CA 1
ATOM 834 C C . SER A 1 109 ? 0.227 19.857 3.076 1.00 93.88 109 SER A C 1
ATOM 836 O O . SER A 1 109 ? 1.329 20.264 3.432 1.00 93.88 109 SER A O 1
ATOM 838 N N . GLU A 1 110 ? -0.611 20.614 2.377 1.00 91.06 110 GLU A N 1
ATOM 839 C CA . GLU A 1 110 ? -0.428 22.043 2.143 1.00 91.06 110 GLU A CA 1
ATOM 840 C C . GLU A 1 110 ? -1.220 22.823 3.203 1.00 91.06 110 GLU A C 1
ATOM 842 O O . GLU A 1 110 ? -2.451 22.707 3.288 1.00 91.06 110 GLU A O 1
ATOM 847 N N . ASN A 1 111 ? -0.516 23.619 4.016 1.00 81.25 111 ASN A N 1
ATOM 848 C CA . ASN A 1 111 ? -1.088 24.463 5.074 1.00 81.25 111 ASN A CA 1
ATOM 849 C C . ASN A 1 111 ? -2.014 23.712 6.057 1.00 81.25 111 ASN A C 1
ATOM 851 O O . ASN A 1 111 ? -3.005 24.287 6.515 1.00 81.25 111 ASN A O 1
ATOM 855 N N . GLN A 1 112 ? -1.772 22.417 6.304 1.00 76.69 112 GLN A N 1
ATOM 856 C CA . GLN A 1 112 ? -2.607 21.522 7.136 1.00 76.69 112 GLN A CA 1
ATOM 857 C C . GLN A 1 112 ? -4.079 21.398 6.704 1.00 76.69 112 GLN A C 1
ATOM 859 O O . GLN A 1 112 ? -4.914 20.897 7.456 1.00 76.69 112 GLN A O 1
ATOM 864 N N . LYS A 1 113 ? -4.431 21.897 5.515 1.00 77.19 113 LYS A N 1
ATOM 865 C CA . LYS A 1 113 ? -5.824 21.981 5.043 1.00 77.19 113 LYS A CA 1
ATOM 866 C C . LYS A 1 113 ? -6.102 21.077 3.862 1.00 77.19 113 LYS A C 1
ATOM 868 O O . LYS A 1 113 ? -7.248 20.691 3.649 1.00 77.19 113 LYS A O 1
ATOM 873 N N . LYS A 1 114 ? -5.077 20.809 3.060 1.00 87.56 114 LYS A N 1
ATOM 874 C CA . LYS A 1 114 ? -5.201 20.035 1.837 1.00 87.56 114 LYS A CA 1
ATOM 875 C C . LYS A 1 114 ? -4.168 18.932 1.845 1.00 87.56 114 LYS A C 1
ATOM 877 O O . LYS A 1 114 ? -2.977 19.197 1.692 1.00 87.56 114 LYS A O 1
ATOM 882 N N . ASP A 1 115 ? -4.645 17.708 1.971 1.00 90.06 115 ASP A N 1
ATOM 883 C CA . ASP A 1 115 ? -3.778 16.550 1.890 1.00 90.06 115 ASP A CA 1
ATOM 884 C C . ASP A 1 115 ? -3.279 16.392 0.446 1.00 90.06 115 ASP A C 1
ATOM 886 O O . ASP A 1 115 ? -4.049 16.371 -0.519 1.00 90.06 115 ASP A O 1
ATOM 890 N N . LEU A 1 116 ? -1.960 16.345 0.295 1.00 93.94 116 LEU A N 1
ATOM 891 C CA . LEU A 1 116 ? -1.261 16.156 -0.974 1.00 93.94 116 LEU A CA 1
ATOM 892 C C . LEU A 1 116 ? -0.937 14.677 -1.207 1.00 93.94 116 LEU A C 1
ATOM 894 O O . LEU A 1 116 ? -0.851 14.232 -2.355 1.00 93.94 116 LEU A O 1
ATOM 898 N N . GLY A 1 117 ? -0.772 13.920 -0.125 1.00 94.94 117 GLY A N 1
ATOM 899 C CA . GLY A 1 117 ? -0.483 12.497 -0.149 1.00 94.94 117 GLY A CA 1
ATOM 900 C C . GLY A 1 117 ? 0.005 11.981 1.193 1.00 94.94 117 GLY A C 1
ATOM 901 O O . GLY A 1 117 ? -0.232 12.594 2.234 1.00 94.94 117 GLY A O 1
ATOM 902 N N . TYR A 1 118 ? 0.679 10.840 1.163 1.00 96.44 118 TYR A N 1
ATOM 903 C CA . TYR A 1 118 ? 1.155 10.165 2.357 1.00 96.44 118 TYR A CA 1
ATOM 904 C C . TYR A 1 118 ? 2.365 9.273 2.079 1.00 96.44 118 TYR A C 1
ATOM 906 O O . TYR A 1 118 ? 2.660 8.917 0.934 1.00 96.44 118 TYR A O 1
ATOM 914 N N . LEU A 1 119 ? 3.024 8.877 3.163 1.00 97.12 119 LEU A N 1
ATOM 915 C CA . LEU A 1 119 ? 4.011 7.809 3.210 1.00 97.12 119 LEU A CA 1
ATOM 916 C C . LEU A 1 119 ? 3.633 6.849 4.335 1.00 97.12 119 LEU A C 1
ATOM 918 O O . LEU A 1 119 ? 3.118 7.272 5.370 1.00 97.12 119 LEU A O 1
ATOM 922 N N . ILE A 1 120 ? 3.931 5.569 4.153 1.00 94.94 120 ILE A N 1
ATOM 923 C CA . ILE A 1 120 ? 3.989 4.597 5.239 1.00 94.94 120 ILE A CA 1
ATOM 924 C C . ILE A 1 120 ? 5.431 4.131 5.346 1.00 94.94 120 ILE A C 1
ATOM 926 O O . ILE A 1 120 ? 6.007 3.598 4.394 1.00 94.94 120 ILE A O 1
ATOM 930 N N . LEU A 1 121 ? 6.006 4.345 6.521 1.00 93.69 121 LEU A N 1
ATOM 931 C CA . LEU A 1 121 ? 7.339 3.881 6.866 1.00 93.69 121 LEU A CA 1
ATOM 932 C C . LEU A 1 121 ? 7.216 2.783 7.908 1.00 93.69 121 LEU A C 1
ATOM 934 O O . LEU A 1 121 ? 6.408 2.904 8.829 1.00 93.69 121 LEU A O 1
ATOM 938 N N . SER A 1 122 ? 8.026 1.740 7.788 1.00 90.12 122 SER A N 1
ATOM 939 C CA . SER A 1 122 ? 8.029 0.629 8.739 1.00 90.12 122 SER A CA 1
ATOM 940 C C . SER A 1 122 ? 9.413 0.428 9.332 1.00 90.12 122 SER A C 1
ATOM 942 O O . SER A 1 122 ? 10.411 0.592 8.639 1.00 90.12 122 SER A O 1
ATOM 944 N N . ALA A 1 123 ? 9.482 0.078 10.613 1.00 86.94 123 ALA A N 1
ATOM 945 C CA . ALA A 1 123 ? 10.715 -0.352 11.251 1.00 86.94 123 ALA A CA 1
ATOM 946 C C . ALA A 1 123 ? 11.213 -1.639 10.582 1.00 86.94 123 ALA A C 1
ATOM 948 O O . ALA A 1 123 ? 10.425 -2.535 10.259 1.00 86.94 123 ALA A O 1
ATOM 949 N N . LYS A 1 124 ? 12.524 -1.737 10.384 1.00 82.38 124 LYS A N 1
ATOM 950 C CA . LYS A 1 124 ? 13.150 -2.927 9.817 1.00 82.38 124 LYS A CA 1
ATOM 951 C C . LYS A 1 124 ? 13.332 -3.978 10.917 1.00 82.38 124 LYS A C 1
ATOM 953 O O . LYS A 1 124 ? 14.057 -3.761 11.876 1.00 82.38 124 LYS A O 1
ATOM 958 N N . ASP A 1 125 ? 12.693 -5.134 10.774 1.00 70.69 125 ASP A N 1
ATOM 959 C CA . ASP A 1 125 ? 12.807 -6.274 11.710 1.00 70.69 125 ASP A CA 1
ATOM 960 C C . ASP A 1 125 ? 14.084 -7.119 11.447 1.00 70.69 125 ASP A C 1
ATOM 962 O O . ASP A 1 125 ? 14.033 -8.317 11.174 1.00 70.69 125 ASP A O 1
ATOM 966 N N . ASP A 1 126 ? 15.255 -6.474 11.402 1.00 64.19 126 ASP A N 1
ATOM 967 C CA . ASP A 1 126 ? 16.561 -7.130 11.185 1.00 64.19 126 ASP A CA 1
ATOM 968 C C . ASP A 1 126 ? 17.407 -7.248 12.467 1.00 64.19 126 ASP A C 1
ATOM 970 O O . ASP A 1 126 ? 18.594 -7.572 12.407 1.00 64.19 126 ASP A O 1
ATOM 974 N N . GLY A 1 127 ? 16.791 -7.002 13.626 1.00 59.41 127 GLY A N 1
ATOM 975 C CA . GLY A 1 127 ? 17.455 -6.995 14.930 1.00 59.41 127 GLY A CA 1
ATOM 976 C C . GLY A 1 127 ? 18.220 -5.705 15.246 1.00 59.41 127 GLY A C 1
ATOM 977 O O . GLY A 1 127 ? 18.806 -5.621 16.325 1.00 59.41 127 GLY A O 1
ATOM 978 N N . SER A 1 128 ? 18.218 -4.711 14.348 1.00 60.84 128 SER A N 1
ATOM 979 C CA . SER A 1 128 ? 18.647 -3.346 14.680 1.00 60.84 128 SER A CA 1
ATOM 980 C C . SER A 1 128 ? 17.629 -2.644 15.588 1.00 60.84 128 SER A C 1
ATOM 982 O O . SER A 1 128 ? 16.494 -3.104 15.738 1.00 60.84 128 SER A O 1
ATOM 984 N N . ASP A 1 129 ? 18.042 -1.553 16.243 1.00 65.19 129 ASP A N 1
ATOM 985 C CA . ASP A 1 129 ? 17.128 -0.764 17.072 1.00 65.19 129 ASP A CA 1
ATOM 986 C C . ASP A 1 129 ? 15.943 -0.292 16.200 1.00 65.19 129 ASP A C 1
ATOM 988 O O . ASP A 1 129 ? 16.164 0.362 15.171 1.00 65.19 129 ASP A O 1
ATOM 992 N N . PRO A 1 130 ? 14.683 -0.601 16.573 1.00 60.03 130 PRO A N 1
ATOM 993 C CA . PRO A 1 130 ? 13.501 -0.206 15.803 1.00 60.03 130 PRO A CA 1
ATOM 994 C C . PRO A 1 130 ? 13.352 1.317 15.657 1.00 60.03 130 PRO A C 1
ATOM 996 O O . PRO A 1 130 ? 12.549 1.771 14.842 1.00 60.03 130 PRO A O 1
ATOM 999 N N . ASN A 1 131 ? 14.120 2.106 16.417 1.00 64.56 131 ASN A N 1
ATOM 1000 C CA . ASN A 1 131 ? 14.185 3.560 16.306 1.00 64.56 131 ASN A CA 1
ATOM 1001 C C . ASN A 1 131 ? 15.288 4.066 15.361 1.00 64.56 131 ASN A C 1
ATOM 1003 O O . ASN A 1 131 ? 15.420 5.280 15.175 1.00 64.56 131 ASN A O 1
ATOM 1007 N N . GLU A 1 132 ? 16.081 3.189 14.750 1.00 70.38 132 GLU A N 1
ATOM 1008 C CA . GLU A 1 132 ? 17.240 3.580 13.936 1.00 70.38 132 GLU A CA 1
ATOM 1009 C C . GLU A 1 132 ? 17.145 3.117 12.477 1.00 70.38 132 GLU A C 1
ATOM 1011 O O . GLU A 1 132 ? 17.723 3.757 11.594 1.00 70.38 132 GLU A O 1
ATOM 1016 N N . SER A 1 133 ? 16.371 2.065 12.197 1.00 84.19 133 SER A N 1
ATOM 1017 C CA . SER A 1 133 ? 16.301 1.444 10.873 1.00 84.19 133 SER A CA 1
ATOM 1018 C C . SER A 1 133 ? 14.870 1.346 10.358 1.00 84.19 133 SER A C 1
ATOM 1020 O O . SER A 1 133 ? 14.016 0.687 10.954 1.00 84.19 133 SER A O 1
ATOM 1022 N N . TYR A 1 134 ? 14.615 1.984 9.216 1.00 89.31 134 TYR A N 1
ATOM 1023 C CA . TYR A 1 134 ? 13.290 2.055 8.605 1.00 89.31 134 TYR A CA 1
ATOM 1024 C C . TYR A 1 134 ? 13.336 1.644 7.140 1.00 89.31 134 TYR A C 1
ATOM 1026 O O . TYR A 1 134 ? 14.374 1.731 6.487 1.00 89.31 134 TYR A O 1
ATOM 1034 N N . ILE A 1 135 ? 12.183 1.258 6.612 1.00 91.31 135 ILE A N 1
ATOM 1035 C CA . ILE A 1 135 ? 11.938 1.087 5.186 1.00 91.31 135 ILE A CA 1
ATOM 1036 C C . ILE A 1 135 ? 10.793 1.995 4.736 1.00 91.31 135 ILE A C 1
ATOM 1038 O O . ILE A 1 135 ? 9.842 2.231 5.485 1.00 91.31 135 ILE A O 1
ATOM 1042 N N . LEU A 1 136 ? 10.876 2.501 3.507 1.00 94.25 136 LEU A N 1
ATOM 1043 C CA . LEU A 1 136 ? 9.714 3.046 2.814 1.00 94.25 136 LEU A CA 1
ATOM 1044 C C . LEU A 1 136 ? 8.853 1.859 2.376 1.00 94.25 136 LEU A C 1
ATOM 1046 O O . LEU A 1 136 ? 9.270 1.071 1.532 1.00 94.25 136 LEU A O 1
ATOM 1050 N N . SER A 1 137 ? 7.684 1.705 2.986 1.00 93.56 137 SER A N 1
ATOM 1051 C CA . SER A 1 137 ? 6.798 0.564 2.734 1.00 93.56 137 SER A CA 1
ATOM 1052 C C . SER A 1 137 ? 5.761 0.875 1.665 1.00 93.56 137 SER A C 1
ATOM 1054 O O . SER A 1 137 ? 5.369 -0.008 0.911 1.00 93.56 137 SER A O 1
ATOM 1056 N N . GLU A 1 138 ? 5.303 2.123 1.613 1.00 94.50 138 GLU A N 1
ATOM 1057 C CA . GLU A 1 138 ? 4.274 2.589 0.690 1.00 94.50 138 GLU A CA 1
ATOM 1058 C C . GLU A 1 138 ? 4.316 4.119 0.618 1.00 94.50 138 GLU A C 1
ATOM 1060 O O . GLU A 1 138 ? 4.686 4.789 1.583 1.00 94.50 138 GLU A O 1
ATOM 1065 N N . TYR A 1 139 ? 3.920 4.690 -0.513 1.00 96.12 139 TYR A N 1
ATOM 1066 C CA . TYR A 1 139 ? 3.607 6.115 -0.609 1.00 96.12 139 TYR A CA 1
ATOM 1067 C C . TYR A 1 139 ? 2.512 6.343 -1.638 1.00 96.12 139 TYR A C 1
ATOM 1069 O O . TYR A 1 139 ? 2.294 5.523 -2.527 1.00 96.12 139 TYR A O 1
ATOM 1077 N N . GLY A 1 140 ? 1.824 7.471 -1.552 1.00 94.00 140 GLY A N 1
ATOM 1078 C CA . GLY A 1 140 ? 0.809 7.796 -2.539 1.00 94.00 140 GLY A CA 1
ATOM 1079 C C . GLY A 1 140 ? 0.381 9.247 -2.507 1.00 94.00 140 GLY A C 1
ATOM 1080 O O . GLY A 1 140 ? 0.664 9.977 -1.560 1.00 94.00 140 GLY A O 1
ATOM 1081 N N . SER A 1 141 ? -0.295 9.674 -3.566 1.00 91.00 141 SER A N 1
ATOM 1082 C CA . SER A 1 141 ? -0.857 11.017 -3.688 1.00 91.00 141 SER A CA 1
ATOM 1083 C C . SER A 1 141 ? -2.369 11.011 -3.502 1.00 91.00 141 SER A C 1
ATOM 1085 O O . SER A 1 141 ? -3.050 10.004 -3.724 1.00 91.00 141 SER A O 1
ATOM 1087 N N . ALA A 1 142 ? -2.918 12.173 -3.152 1.00 85.62 142 ALA A N 1
ATOM 1088 C CA . ALA A 1 142 ? -4.359 12.384 -3.178 1.00 85.62 142 ALA A CA 1
ATOM 1089 C C . ALA A 1 142 ? -4.962 11.987 -4.551 1.00 85.62 142 ALA A C 1
ATOM 1091 O O . ALA A 1 142 ? -4.313 12.164 -5.588 1.00 85.62 142 ALA A O 1
ATOM 1092 N N . PRO A 1 143 ? -6.196 11.447 -4.587 1.00 82.44 143 PRO A N 1
ATOM 1093 C CA . PRO A 1 143 ? -7.104 11.243 -3.454 1.00 82.44 143 PRO A CA 1
ATOM 1094 C C . PRO A 1 143 ? -6.909 9.912 -2.699 1.00 82.44 143 PRO A C 1
ATOM 1096 O O . PRO A 1 143 ? -7.701 9.611 -1.815 1.00 82.44 143 PRO A O 1
ATOM 1099 N N . SER A 1 144 ? -5.896 9.102 -3.023 1.00 79.94 144 SER A N 1
ATOM 1100 C CA . SER A 1 144 ? -5.731 7.726 -2.514 1.00 79.94 144 SER A CA 1
ATOM 1101 C C . SER A 1 144 ? -5.132 7.647 -1.103 1.00 79.94 144 SER A C 1
ATOM 1103 O O . SER A 1 144 ? -4.275 6.810 -0.846 1.00 79.94 144 SER A O 1
ATOM 1105 N N . ILE A 1 145 ? -5.547 8.528 -0.195 1.00 89.06 145 ILE A N 1
ATOM 1106 C CA . ILE A 1 145 ? -4.987 8.615 1.157 1.00 89.06 145 ILE A CA 1
ATOM 1107 C C . ILE A 1 145 ? -5.778 7.685 2.086 1.00 89.06 145 ILE A C 1
ATOM 1109 O O . ILE A 1 145 ? -6.998 7.848 2.193 1.00 89.06 145 ILE A O 1
ATOM 1113 N N . PRO A 1 146 ? -5.129 6.706 2.742 1.00 92.19 146 PRO A N 1
ATOM 1114 C CA . PRO A 1 146 ? -5.807 5.811 3.666 1.00 92.19 146 PRO A CA 1
ATOM 1115 C C . PRO A 1 146 ? -6.210 6.543 4.947 1.00 92.19 146 PRO A C 1
ATOM 1117 O O . PRO A 1 146 ? -5.730 7.632 5.255 1.00 92.19 146 PRO A O 1
ATOM 1120 N N . TYR A 1 147 ? -7.052 5.886 5.736 1.00 93.38 147 TYR A N 1
ATOM 1121 C CA . TYR A 1 147 ? -7.425 6.324 7.080 1.00 93.38 147 TYR A CA 1
ATOM 1122 C C . TYR A 1 147 ? -8.275 7.606 7.143 1.00 93.38 147 TYR A C 1
ATOM 1124 O O . TYR A 1 147 ? -8.214 8.362 8.114 1.00 93.38 147 TYR A O 1
ATOM 1132 N N . ASN A 1 148 ? -9.156 7.822 6.160 1.00 90.56 148 ASN A N 1
ATOM 1133 C CA . ASN A 1 148 ? -10.151 8.892 6.234 1.00 90.56 148 ASN A CA 1
ATOM 1134 C C . ASN A 1 148 ? -11.246 8.561 7.266 1.00 90.56 148 ASN A C 1
ATOM 1136 O O . ASN A 1 148 ? -12.165 7.779 7.004 1.00 90.56 148 ASN A O 1
ATOM 1140 N N . LEU A 1 149 ? -11.152 9.174 8.446 1.00 86.81 149 LEU A N 1
ATOM 1141 C CA . LEU A 1 149 ? -12.074 8.918 9.548 1.00 86.81 149 LEU A CA 1
ATOM 1142 C C . LEU A 1 149 ? -13.496 9.388 9.240 1.00 86.81 149 LEU A C 1
ATOM 1144 O O . LEU A 1 149 ? -14.444 8.688 9.579 1.00 86.81 149 LEU A O 1
ATOM 1148 N N . THR A 1 150 ? -13.676 10.542 8.594 1.00 88.88 150 THR A N 1
ATOM 1149 C CA . THR A 1 150 ? -15.016 11.022 8.223 1.00 88.88 150 THR A CA 1
ATOM 1150 C C . THR A 1 150 ? -15.741 10.007 7.351 1.00 88.88 150 THR A C 1
ATOM 1152 O O . THR A 1 150 ? -16.883 9.657 7.653 1.00 88.88 150 THR A O 1
ATOM 1155 N N . MET A 1 151 ? -15.061 9.493 6.325 1.00 90.88 151 MET A N 1
ATOM 1156 C CA . MET A 1 151 ? -15.609 8.464 5.445 1.00 90.88 151 MET A CA 1
ATOM 1157 C C . MET A 1 151 ? -15.866 7.165 6.213 1.00 90.88 151 MET A C 1
ATOM 1159 O O . MET A 1 151 ? -16.955 6.613 6.097 1.00 90.88 151 MET A O 1
ATOM 1163 N N . LEU A 1 152 ? -14.942 6.729 7.082 1.00 93.12 152 LEU A N 1
ATOM 1164 C CA . LEU A 1 152 ? -15.174 5.566 7.946 1.00 93.12 152 LEU A CA 1
ATOM 1165 C C . LEU A 1 152 ? -16.443 5.736 8.792 1.00 93.12 152 LEU A C 1
ATOM 1167 O O . LEU A 1 152 ? -17.285 4.844 8.810 1.00 93.12 152 LEU A O 1
ATOM 1171 N N . ARG A 1 153 ? -16.613 6.875 9.480 1.00 89.81 153 ARG A N 1
ATOM 1172 C CA . ARG A 1 153 ? -17.789 7.126 10.333 1.00 89.81 153 ARG A CA 1
ATOM 1173 C C . ARG A 1 153 ? -19.083 7.047 9.528 1.00 89.81 153 ARG A C 1
ATOM 1175 O O . ARG A 1 153 ? -20.038 6.415 9.973 1.00 89.81 153 ARG A O 1
ATOM 1182 N N . GLN A 1 154 ? -19.102 7.664 8.349 1.00 91.31 154 GLN A N 1
ATOM 1183 C CA . GLN A 1 154 ? -20.253 7.624 7.449 1.00 91.31 154 GLN A CA 1
ATOM 1184 C C . GLN A 1 154 ? -20.566 6.189 7.010 1.00 91.31 154 GLN A C 1
ATOM 1186 O O . GLN A 1 154 ? -21.716 5.763 7.122 1.00 91.31 154 GLN A O 1
ATOM 1191 N N . THR A 1 155 ? -19.551 5.422 6.604 1.00 93.69 155 THR A N 1
ATOM 1192 C 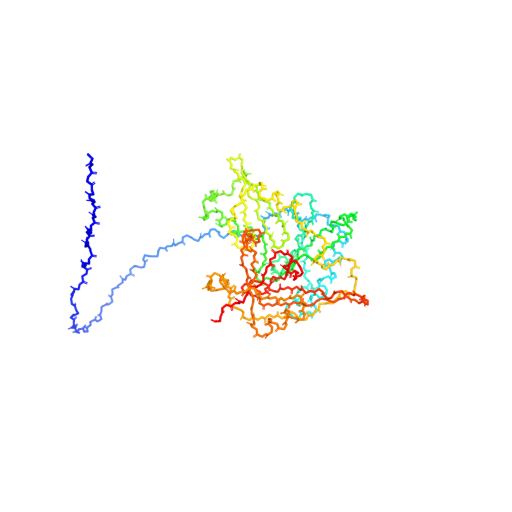CA . THR A 1 155 ? -19.709 4.019 6.206 1.00 93.69 155 THR A CA 1
ATOM 1193 C C . THR A 1 155 ? -20.195 3.145 7.362 1.00 93.69 155 THR A C 1
ATOM 1195 O O . THR A 1 155 ? -21.121 2.360 7.180 1.00 93.69 155 THR A O 1
ATOM 1198 N N . LEU A 1 156 ? -19.651 3.302 8.573 1.00 91.31 156 LEU A N 1
ATOM 1199 C CA . LEU A 1 156 ? -20.075 2.528 9.746 1.00 91.31 156 LEU A CA 1
ATOM 1200 C C . LEU A 1 156 ? -21.552 2.772 10.102 1.00 91.31 156 LEU A C 1
ATOM 1202 O O . LEU A 1 156 ? -22.261 1.826 10.454 1.00 91.31 156 LEU A O 1
ATOM 1206 N N . VAL A 1 157 ? -22.022 4.020 9.989 1.00 90.56 157 VAL A N 1
ATOM 1207 C CA . VAL A 1 157 ? -23.442 4.370 10.170 1.00 90.56 157 VAL A CA 1
ATOM 1208 C C . VAL A 1 157 ? -24.290 3.774 9.046 1.00 90.56 157 VAL A C 1
ATOM 1210 O O . VAL A 1 157 ? -25.329 3.174 9.315 1.00 90.56 157 VAL A O 1
ATOM 1213 N N . GLN A 1 158 ? -23.848 3.897 7.792 1.00 92.25 158 GLN A N 1
ATOM 1214 C CA . GLN A 1 158 ? -24.563 3.370 6.625 1.00 92.25 158 GLN A CA 1
ATOM 1215 C C . GLN A 1 158 ? -24.734 1.847 6.693 1.00 92.25 158 GLN A C 1
ATOM 1217 O O . GLN A 1 158 ? -25.808 1.330 6.392 1.00 92.25 158 GLN A O 1
ATOM 1222 N N . LEU A 1 159 ? -23.700 1.134 7.140 1.00 90.56 159 LEU A N 1
ATOM 1223 C CA . LEU A 1 159 ? -23.726 -0.315 7.344 1.00 90.56 159 LEU A CA 1
ATOM 1224 C C . LEU A 1 159 ? -24.459 -0.728 8.629 1.00 90.56 159 LEU A C 1
ATOM 1226 O O . LEU A 1 159 ? -24.531 -1.916 8.934 1.00 90.56 159 LEU A O 1
ATOM 1230 N N . SER A 1 160 ? -25.003 0.228 9.395 1.00 88.88 160 SER A N 1
ATOM 1231 C CA . SER A 1 160 ? -25.665 -0.012 10.685 1.00 88.88 160 SER A CA 1
ATOM 1232 C C . SER A 1 160 ? -24.790 -0.778 11.690 1.00 88.88 160 SER A C 1
ATOM 1234 O O . SER A 1 160 ? -25.297 -1.456 12.586 1.00 88.88 160 SER A O 1
ATOM 1236 N N . ILE A 1 161 ? -23.463 -0.671 11.557 1.00 85.62 161 ILE A N 1
ATOM 1237 C CA . ILE A 1 161 ? -22.499 -1.245 12.506 1.00 85.62 161 ILE A CA 1
ATOM 1238 C C . ILE A 1 161 ? -22.555 -0.453 13.815 1.00 85.62 161 ILE A C 1
ATOM 1240 O O . ILE A 1 161 ? -22.485 -1.034 14.905 1.00 85.62 161 ILE A O 1
ATOM 1244 N N . ILE A 1 162 ? -22.734 0.864 13.687 1.00 81.81 162 ILE A N 1
ATOM 1245 C CA . ILE A 1 162 ? -22.825 1.828 14.780 1.00 81.81 162 ILE A CA 1
ATOM 1246 C C . ILE A 1 162 ? -24.098 2.680 14.625 1.00 81.81 162 ILE A C 1
ATOM 1248 O O . ILE A 1 162 ? -24.576 2.862 13.501 1.00 81.81 162 ILE A O 1
ATOM 1252 N N . PRO A 1 163 ? -24.657 3.226 15.720 1.00 75.81 163 PRO A N 1
ATOM 1253 C CA . PRO A 1 163 ? -25.736 4.204 15.629 1.00 75.81 163 PRO A CA 1
ATOM 1254 C C . PRO A 1 163 ? -25.233 5.537 15.046 1.00 75.81 163 PRO A C 1
ATOM 1256 O O . PRO A 1 163 ? -24.035 5.784 14.945 1.00 75.81 163 PRO A O 1
ATOM 1259 N N . THR A 1 164 ? -26.152 6.430 14.668 1.00 72.00 164 THR A N 1
ATOM 1260 C CA . THR A 1 164 ? -25.827 7.734 14.051 1.00 72.00 164 THR A CA 1
ATOM 1261 C C . THR A 1 164 ? -24.937 8.635 14.916 1.00 72.00 164 THR A C 1
ATOM 1263 O O . THR A 1 164 ? -24.285 9.534 14.387 1.00 72.00 164 THR A O 1
ATOM 1266 N N . ASN A 1 165 ? -24.887 8.404 16.229 1.00 69.06 165 ASN A N 1
ATOM 1267 C CA . ASN A 1 165 ? -23.909 8.983 17.141 1.00 69.06 165 ASN A CA 1
ATOM 1268 C C . ASN A 1 165 ? -22.747 8.005 17.365 1.00 69.06 165 ASN A C 1
ATOM 1270 O O . ASN A 1 165 ? -22.973 6.864 17.746 1.00 69.06 165 ASN A O 1
ATOM 1274 N N . PHE A 1 166 ? -21.501 8.456 17.189 1.00 67.31 166 PHE A N 1
ATOM 1275 C CA . PHE A 1 166 ? -20.329 7.637 17.510 1.00 67.31 166 PHE A CA 1
ATOM 1276 C C . PHE A 1 166 ? -20.285 7.412 19.035 1.00 67.31 166 PHE A C 1
ATOM 1278 O O . PHE A 1 166 ? -20.067 8.379 19.770 1.00 67.31 166 PHE A O 1
ATOM 1285 N N . PRO A 1 167 ? -20.556 6.199 19.547 1.00 69.44 167 PRO A N 1
ATOM 1286 C CA . PRO A 1 167 ? -20.574 5.951 20.981 1.00 69.44 167 PRO A CA 1
ATOM 1287 C C . PRO A 1 167 ? -19.152 5.999 21.541 1.00 69.44 167 PRO A C 1
ATOM 1289 O O . PRO A 1 167 ? -18.222 5.512 20.904 1.00 69.44 167 PRO A O 1
ATOM 1292 N N . ASN A 1 168 ? -18.995 6.476 22.777 1.00 70.38 168 ASN A N 1
ATOM 1293 C CA . ASN A 1 168 ? -17.707 6.423 23.483 1.00 70.38 168 ASN A CA 1
ATOM 1294 C C . ASN A 1 168 ? -17.209 4.983 23.725 1.00 70.38 168 ASN A C 1
ATOM 1296 O O . ASN A 1 168 ? -16.040 4.793 24.032 1.00 70.38 168 ASN A O 1
ATOM 1300 N N . SER A 1 169 ? -18.086 3.981 23.603 1.00 77.38 169 SER A N 1
ATOM 1301 C CA . SER A 1 169 ? -17.759 2.555 23.719 1.00 77.38 169 SER A CA 1
ATOM 1302 C C . SER A 1 169 ? -17.170 1.948 22.442 1.00 77.38 169 SER A C 1
ATOM 1304 O O . SER A 1 169 ? -16.944 0.741 22.394 1.00 77.38 169 SER A O 1
ATOM 1306 N N . ILE A 1 170 ? -16.962 2.749 21.391 1.00 84.81 170 ILE A N 1
ATOM 1307 C CA . ILE A 1 170 ? -16.316 2.303 20.157 1.00 84.81 170 ILE A CA 1
ATOM 1308 C C . ILE A 1 170 ? -14.899 2.847 20.109 1.00 84.81 170 ILE A C 1
ATOM 1310 O O . ILE A 1 170 ? -14.686 4.059 20.133 1.00 84.81 170 ILE A O 1
ATOM 1314 N N . ASN A 1 171 ? -13.939 1.939 19.979 1.00 88.12 171 ASN A N 1
ATOM 1315 C CA . ASN A 1 171 ? -12.545 2.276 19.747 1.00 88.12 171 ASN A CA 1
ATOM 1316 C C . ASN A 1 171 ? -12.176 1.933 18.297 1.00 88.12 171 ASN A C 1
ATOM 1318 O O . ASN A 1 171 ? -12.555 0.884 17.772 1.00 88.12 171 ASN A O 1
ATOM 1322 N N . VAL A 1 172 ? -11.478 2.861 17.645 1.00 89.88 172 VAL A N 1
ATOM 1323 C CA . VAL A 1 172 ? -11.007 2.742 16.268 1.00 89.88 172 VAL A CA 1
ATOM 1324 C C . VAL A 1 172 ? -9.491 2.865 16.268 1.00 89.88 172 VAL A C 1
ATOM 1326 O O . VAL A 1 172 ? -8.940 3.892 16.664 1.00 89.88 172 VAL A O 1
ATOM 1329 N N . GLU A 1 173 ? -8.824 1.834 15.768 1.00 91.31 173 GLU A N 1
ATOM 1330 C CA . GLU A 1 173 ? -7.371 1.768 15.668 1.00 91.31 173 GLU A CA 1
ATOM 1331 C C . GLU A 1 173 ? -6.950 1.720 14.197 1.00 91.31 173 GLU A C 1
ATOM 1333 O O . GLU A 1 173 ? -7.443 0.891 13.426 1.00 91.31 173 GLU A O 1
ATOM 1338 N N . ALA A 1 174 ? -6.022 2.598 13.807 1.00 92.94 174 ALA A N 1
ATOM 1339 C CA . ALA A 1 174 ? -5.328 2.500 12.527 1.00 92.94 174 ALA A CA 1
ATOM 1340 C C . ALA A 1 174 ? -4.212 1.456 12.638 1.00 92.94 174 ALA A C 1
ATOM 1342 O O . ALA A 1 174 ? -3.322 1.574 13.483 1.00 92.94 174 ALA A O 1
ATOM 1343 N N . LEU A 1 175 ? -4.258 0.448 11.776 1.00 92.44 175 LEU A N 1
ATOM 1344 C CA . LEU A 1 175 ? -3.313 -0.660 11.719 1.00 92.44 175 LEU A CA 1
ATOM 1345 C C . LEU A 1 175 ? -2.741 -0.773 10.311 1.00 92.44 175 LEU A C 1
ATOM 1347 O O . LEU A 1 175 ? -3.407 -0.447 9.335 1.00 92.44 175 LEU A O 1
ATOM 1351 N N . TYR A 1 176 ? -1.533 -1.310 10.196 1.00 91.31 176 TYR A N 1
ATOM 1352 C CA . TYR A 1 176 ? -0.929 -1.616 8.906 1.00 91.31 176 TYR A CA 1
ATOM 1353 C C . TYR A 1 176 ? -0.315 -3.010 8.942 1.00 91.31 176 TYR A C 1
ATOM 1355 O O . TYR A 1 176 ? 0.339 -3.384 9.915 1.00 91.31 176 TYR A O 1
ATOM 1363 N N . ILE A 1 177 ? -0.539 -3.762 7.872 1.00 88.88 177 ILE A N 1
ATOM 1364 C CA . ILE A 1 177 ? 0.190 -4.975 7.491 1.00 88.88 177 ILE A CA 1
ATOM 1365 C C . ILE A 1 177 ? 0.737 -4.687 6.082 1.00 88.88 177 ILE A C 1
ATOM 1367 O O . ILE A 1 177 ? 0.098 -3.926 5.352 1.00 88.88 177 ILE A O 1
ATOM 1371 N N . PRO A 1 178 ? 1.905 -5.212 5.662 1.00 87.06 178 PRO A N 1
ATOM 1372 C CA . PRO A 1 178 ? 2.456 -4.883 4.350 1.00 87.06 178 PRO A CA 1
ATOM 1373 C C . PRO A 1 178 ? 1.431 -5.095 3.221 1.00 87.06 178 PRO A C 1
ATOM 1375 O O . PRO A 1 178 ? 0.815 -6.154 3.143 1.00 87.06 178 PRO A O 1
ATOM 1378 N N . LEU A 1 179 ? 1.266 -4.084 2.357 1.00 89.56 179 LEU A N 1
ATOM 1379 C CA . LEU A 1 179 ? 0.247 -3.974 1.293 1.00 89.56 179 LEU A CA 1
ATOM 1380 C C . LEU A 1 179 ? -1.199 -3.694 1.748 1.00 89.56 179 LEU A C 1
ATOM 1382 O O . LEU A 1 179 ? -2.043 -3.453 0.880 1.00 89.56 179 LEU A O 1
ATOM 1386 N N . LEU A 1 180 ? -1.506 -3.655 3.047 1.00 92.12 180 LEU A N 1
ATOM 1387 C CA . LEU A 1 180 ? -2.878 -3.522 3.537 1.00 92.12 180 LEU A CA 1
ATOM 1388 C C . LEU A 1 180 ? -3.008 -2.557 4.734 1.00 92.12 180 LEU A C 1
ATOM 1390 O O . LEU A 1 180 ? -2.744 -2.929 5.882 1.00 92.12 180 LEU A O 1
ATOM 1394 N N . PRO A 1 181 ? -3.458 -1.313 4.488 1.00 93.69 181 PRO A N 1
ATOM 1395 C CA . PRO A 1 181 ? -3.878 -0.401 5.545 1.00 93.69 181 PRO A CA 1
ATOM 1396 C C . PRO A 1 181 ? -5.274 -0.779 6.067 1.00 93.69 181 PRO A C 1
ATOM 1398 O O . PRO A 1 181 ? -6.178 -1.106 5.294 1.00 93.69 181 PRO A O 1
ATOM 1401 N N . LEU A 1 182 ? -5.455 -0.736 7.387 1.00 94.19 182 LEU A N 1
ATOM 1402 C CA . LEU A 1 182 ? -6.588 -1.351 8.083 1.00 94.19 182 LEU A CA 1
ATOM 1403 C C . LEU A 1 182 ? -7.158 -0.463 9.186 1.00 94.19 182 LEU A C 1
ATOM 1405 O O . LEU A 1 182 ? -6.428 0.145 9.965 1.00 94.19 182 LEU A O 1
ATOM 1409 N N . TRP A 1 183 ? -8.473 -0.504 9.338 1.00 95.19 183 TRP A N 1
ATOM 1410 C CA . TRP A 1 183 ? -9.143 -0.119 10.573 1.00 95.19 183 TRP A CA 1
ATOM 1411 C C . TRP A 1 183 ? -9.464 -1.358 11.398 1.00 95.19 183 TRP A C 1
ATOM 1413 O O . TRP A 1 183 ? -10.038 -2.307 10.864 1.00 95.19 183 TRP A O 1
ATOM 1423 N N . LYS A 1 184 ? -9.166 -1.323 12.699 1.00 94.44 184 LYS A N 1
ATOM 1424 C CA . LYS A 1 184 ? -9.777 -2.216 13.689 1.00 94.44 184 LYS A CA 1
ATOM 1425 C C . LYS A 1 184 ? -10.802 -1.423 14.486 1.00 94.44 184 LYS A C 1
ATOM 1427 O O . LYS A 1 184 ? -10.467 -0.417 15.105 1.00 94.44 184 LYS A O 1
ATOM 1432 N N . ILE A 1 185 ? -12.046 -1.878 14.457 1.00 92.88 185 ILE A N 1
ATOM 1433 C CA . ILE A 1 185 ? -13.159 -1.289 15.191 1.00 92.88 185 ILE A CA 1
ATOM 1434 C C . ILE A 1 185 ? -13.541 -2.264 16.296 1.00 92.88 185 ILE A C 1
ATOM 1436 O O . ILE A 1 185 ? -13.966 -3.385 16.021 1.00 92.88 185 ILE A O 1
ATOM 1440 N N . THR A 1 186 ? -13.394 -1.841 17.544 1.00 91.19 186 THR A N 1
ATOM 1441 C CA . THR A 1 186 ? -13.772 -2.629 18.719 1.00 91.19 186 THR A CA 1
ATOM 1442 C C . THR A 1 186 ? -14.935 -1.976 19.450 1.00 91.19 186 THR A C 1
ATOM 1444 O O . THR A 1 186 ? -15.103 -0.756 19.431 1.00 91.19 186 THR A O 1
ATOM 1447 N N . SER A 1 187 ? -15.764 -2.808 20.075 1.00 86.69 187 SER A N 1
ATOM 1448 C CA . SER A 1 187 ? -16.839 -2.371 20.961 1.00 86.69 187 SER A CA 1
ATOM 1449 C C . SER A 1 187 ? -16.945 -3.330 22.137 1.00 86.69 187 SER A C 1
ATOM 1451 O O . SER A 1 187 ? -16.611 -4.503 21.989 1.00 86.69 187 SER A O 1
ATOM 1453 N N . ASP A 1 188 ? -17.465 -2.865 23.269 1.00 81.06 188 ASP A N 1
ATOM 1454 C CA . ASP A 1 188 ? -17.513 -3.651 24.513 1.00 81.06 188 ASP A CA 1
ATOM 1455 C C . ASP A 1 188 ? -18.276 -4.987 24.406 1.00 81.06 188 ASP A C 1
ATOM 1457 O O . ASP A 1 188 ? -18.117 -5.864 25.252 1.00 81.06 188 ASP A O 1
ATOM 1461 N N . THR A 1 189 ? -19.148 -5.142 23.404 1.00 73.94 189 THR A N 1
ATOM 1462 C CA . THR A 1 189 ? -20.115 -6.252 23.328 1.00 73.94 189 THR A CA 1
ATOM 1463 C C . THR A 1 189 ? -20.042 -7.076 22.047 1.00 73.94 189 THR A C 1
ATOM 1465 O O . THR A 1 189 ? -20.805 -8.032 21.905 1.00 73.94 189 THR A O 1
ATOM 1468 N N . LYS A 1 190 ? -19.159 -6.727 21.105 1.00 82.81 190 LYS A N 1
ATOM 1469 C CA . LYS A 1 190 ? -19.032 -7.422 19.817 1.00 82.81 190 LYS A CA 1
ATOM 1470 C C . LYS A 1 190 ? -17.579 -7.745 19.521 1.00 82.81 190 LYS A C 1
ATOM 1472 O O . LYS A 1 190 ? -16.681 -7.006 19.917 1.00 82.81 190 LYS A O 1
ATOM 1477 N N . GLU A 1 191 ? -17.390 -8.814 18.757 1.00 88.69 191 GLU A N 1
ATOM 1478 C CA . GLU A 1 191 ? -16.096 -9.129 18.164 1.00 88.69 191 GLU A CA 1
ATOM 1479 C C . GLU A 1 191 ? -15.571 -7.950 17.327 1.00 88.69 191 GLU A C 1
ATOM 1481 O O . GLU A 1 191 ? -16.371 -7.224 16.718 1.00 88.69 191 GLU A O 1
ATOM 1486 N N . PRO A 1 192 ? -14.243 -7.752 17.281 1.00 92.50 192 PRO A N 1
ATOM 1487 C CA . PRO A 1 192 ? -13.638 -6.706 16.475 1.00 92.50 192 PRO A CA 1
ATOM 1488 C C . PRO A 1 192 ? -13.967 -6.850 14.991 1.00 92.50 192 PRO A C 1
ATOM 1490 O O . PRO A 1 192 ? -13.929 -7.943 14.428 1.00 92.50 192 PRO A O 1
ATOM 1493 N N . ILE A 1 193 ? -14.240 -5.718 14.346 1.00 93.94 193 ILE A N 1
ATOM 1494 C CA . ILE A 1 193 ? -14.452 -5.632 12.902 1.00 93.94 193 ILE A CA 1
ATOM 1495 C C . ILE A 1 193 ? -13.199 -5.042 12.270 1.00 93.94 193 ILE A C 1
ATOM 1497 O O . ILE A 1 193 ? -12.678 -4.025 12.733 1.00 93.94 193 ILE A O 1
ATOM 1501 N N . TYR A 1 194 ? -12.750 -5.660 11.184 1.00 95.25 194 TYR A N 1
ATOM 1502 C CA . TYR A 1 194 ? -11.636 -5.179 10.381 1.00 95.25 194 TYR A CA 1
ATOM 1503 C C . TYR A 1 194 ? -12.150 -4.616 9.062 1.00 95.25 194 TYR A C 1
ATOM 1505 O O . TYR A 1 194 ? -12.994 -5.228 8.408 1.00 95.25 194 TYR A O 1
ATOM 1513 N N . MET A 1 195 ? -11.651 -3.449 8.666 1.00 95.69 195 MET A N 1
ATOM 1514 C CA . MET A 1 195 ? -12.007 -2.828 7.390 1.00 95.69 195 MET A CA 1
ATOM 1515 C C . MET A 1 195 ? -10.763 -2.360 6.650 1.00 95.69 195 MET A C 1
ATOM 1517 O O . MET A 1 195 ? -9.818 -1.869 7.267 1.00 95.69 195 MET A O 1
ATOM 1521 N N . ASN A 1 196 ? -10.779 -2.457 5.324 1.00 94.62 196 ASN A N 1
ATOM 1522 C CA . ASN A 1 196 ? -9.745 -1.866 4.482 1.00 94.62 196 ASN A CA 1
ATOM 1523 C C . ASN A 1 196 ? -9.793 -0.332 4.616 1.00 94.62 196 ASN A C 1
ATOM 1525 O O . ASN A 1 196 ? -10.833 0.286 4.392 1.00 94.62 196 ASN A O 1
ATOM 1529 N N . ALA A 1 197 ? -8.678 0.303 4.979 1.00 94.56 197 ALA A N 1
ATOM 1530 C CA . ALA A 1 197 ? -8.638 1.746 5.219 1.00 94.56 197 ALA A CA 1
ATOM 1531 C C . ALA A 1 197 ? -8.584 2.600 3.936 1.00 94.56 197 ALA A C 1
ATOM 1533 O O . ALA A 1 197 ? -8.627 3.828 4.036 1.00 94.56 197 ALA A O 1
ATOM 1534 N N . LEU A 1 198 ? -8.493 1.971 2.757 1.00 90.50 198 LEU A N 1
ATOM 1535 C CA . LEU A 1 198 ? -8.604 2.610 1.442 1.00 90.50 198 LEU A CA 1
ATOM 1536 C C . LEU A 1 198 ? -10.009 2.461 0.849 1.00 90.50 198 LEU A C 1
ATOM 1538 O O . LEU A 1 198 ? -10.575 3.449 0.389 1.00 90.50 198 LEU A O 1
ATOM 1542 N N . THR A 1 199 ? -10.566 1.244 0.842 1.00 90.44 199 THR A N 1
ATOM 1543 C CA . THR A 1 199 ? -11.861 0.956 0.190 1.00 90.44 199 THR A CA 1
ATOM 1544 C C . THR A 1 199 ? -13.054 1.028 1.140 1.00 90.44 199 THR A C 1
ATOM 1546 O O . THR A 1 199 ? -14.186 1.153 0.684 1.00 90.44 199 THR A O 1
ATOM 1549 N N . LEU A 1 200 ? -12.814 0.988 2.457 1.00 93.00 200 LEU A N 1
ATOM 1550 C CA . LEU A 1 200 ? -13.843 0.891 3.500 1.00 93.00 200 LEU A CA 1
ATOM 1551 C C . LEU A 1 200 ? -14.733 -0.349 3.359 1.00 93.00 200 LEU A C 1
ATOM 1553 O O . LEU A 1 200 ? -15.874 -0.364 3.818 1.00 93.00 200 LEU A O 1
ATOM 1557 N N . GLU A 1 201 ? -14.204 -1.408 2.755 1.00 92.94 201 GLU A N 1
ATOM 1558 C CA . GLU A 1 201 ? -14.838 -2.720 2.738 1.00 92.94 201 GLU A CA 1
ATOM 1559 C C . GLU A 1 201 ? -14.557 -3.454 4.049 1.00 92.94 201 GLU A C 1
ATOM 1561 O O . GLU A 1 201 ? -13.445 -3.400 4.585 1.00 92.94 201 GLU A O 1
ATOM 1566 N N . VAL A 1 202 ? -15.573 -4.144 4.570 1.00 94.81 202 VAL A N 1
ATOM 1567 C CA . VAL A 1 202 ? -15.425 -5.032 5.726 1.00 94.81 202 VAL A CA 1
ATOM 1568 C C . VAL A 1 202 ? -14.686 -6.286 5.284 1.00 94.81 202 VAL A C 1
ATOM 1570 O O . VAL A 1 202 ? -15.109 -6.964 4.349 1.00 94.81 202 VAL A O 1
ATOM 1573 N N . LEU A 1 203 ? -13.597 -6.605 5.975 1.00 94.88 203 LEU A N 1
ATOM 1574 C CA . LEU A 1 203 ? -12.830 -7.813 5.716 1.00 94.88 203 LEU A CA 1
ATOM 1575 C C . LEU A 1 203 ? -13.488 -9.011 6.408 1.00 94.88 203 LEU A C 1
ATOM 1577 O O . LEU A 1 203 ? -14.007 -8.864 7.520 1.00 94.88 203 LEU A O 1
ATOM 1581 N N . PRO A 1 204 ? -13.458 -10.207 5.796 1.00 93.00 204 PRO A N 1
ATOM 1582 C CA . PRO A 1 204 ? -14.064 -11.418 6.347 1.00 93.00 204 PRO A CA 1
ATOM 1583 C C . PRO A 1 204 ? -13.203 -12.032 7.469 1.00 93.00 204 PRO A C 1
ATOM 1585 O O . PRO A 1 204 ? -12.915 -13.227 7.467 1.00 93.00 204 PRO A O 1
ATOM 1588 N N . TRP A 1 205 ? -12.753 -11.209 8.417 1.00 89.06 205 TRP A N 1
ATOM 1589 C CA . TRP A 1 205 ? -11.743 -11.543 9.420 1.00 89.06 205 TRP A CA 1
ATOM 1590 C C . TRP A 1 205 ? -12.264 -11.418 10.846 1.00 89.06 205 TRP A C 1
ATOM 1592 O O . TRP A 1 205 ? -13.189 -10.663 11.131 1.00 89.06 205 TRP A O 1
ATOM 1602 N N . GLY A 1 206 ? -11.569 -12.099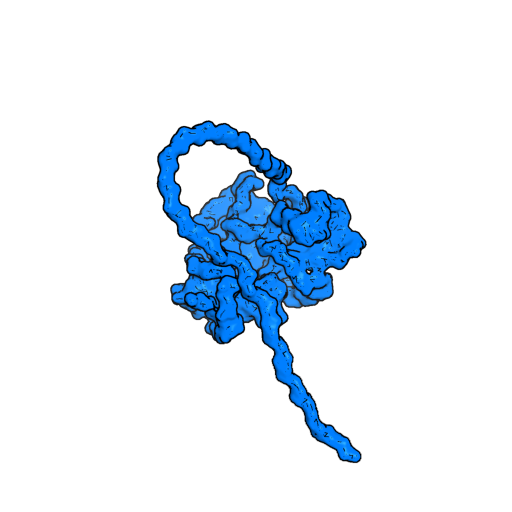 11.755 1.00 89.38 206 GLY A N 1
ATOM 1603 C CA . GLY A 1 206 ? -11.561 -11.785 13.181 1.00 89.38 206 GLY A CA 1
ATOM 1604 C C . GLY A 1 206 ? -10.126 -11.646 13.696 1.00 89.38 206 GLY A C 1
ATOM 1605 O O . GLY A 1 206 ? -9.162 -11.778 12.935 1.00 89.38 206 GLY A O 1
ATOM 1606 N N . ASP A 1 207 ? -9.974 -11.444 15.006 1.00 90.69 207 ASP A N 1
ATOM 1607 C CA . ASP A 1 207 ? -8.669 -11.230 15.654 1.00 90.69 207 ASP A CA 1
ATOM 1608 C C . ASP A 1 207 ? -7.665 -12.371 15.401 1.00 90.69 207 ASP A C 1
ATOM 1610 O O . ASP A 1 207 ? -6.461 -12.129 15.302 1.00 90.69 207 ASP A O 1
ATOM 1614 N N . SER A 1 208 ? -8.136 -13.614 15.248 1.00 91.50 208 SER A N 1
ATOM 1615 C CA . SER A 1 208 ? -7.277 -14.769 14.956 1.00 91.50 208 SER A CA 1
ATOM 1616 C C . SER A 1 208 ? -6.601 -14.678 13.584 1.00 91.50 208 SER A C 1
ATOM 1618 O O . SER A 1 208 ? -5.409 -14.979 13.472 1.00 91.50 208 SER A O 1
ATOM 1620 N N . HIS A 1 209 ? -7.331 -14.227 12.557 1.00 92.50 209 HIS A N 1
ATOM 1621 C CA . HIS A 1 209 ? -6.794 -14.025 11.207 1.00 92.50 209 HIS A CA 1
ATOM 1622 C C . HIS A 1 209 ? -5.782 -12.885 11.208 1.00 92.50 209 HIS A C 1
ATOM 1624 O O . HIS A 1 209 ? -4.644 -13.074 10.779 1.00 92.50 209 HIS A O 1
ATOM 1630 N N . PHE A 1 210 ? -6.154 -11.743 11.798 1.00 90.81 210 PHE A N 1
ATOM 1631 C CA . PHE A 1 210 ? -5.259 -10.596 11.944 1.00 90.81 210 PHE A CA 1
ATOM 1632 C C . PHE A 1 210 ? -3.960 -10.980 12.659 1.00 90.81 210 PHE A C 1
ATOM 1634 O O . PHE A 1 210 ? -2.874 -10.679 12.166 1.00 90.81 210 PHE A O 1
ATOM 1641 N N . LYS A 1 211 ? -4.052 -11.697 13.786 1.00 89.38 211 LYS A N 1
ATOM 1642 C CA . LYS A 1 211 ? -2.873 -12.161 14.521 1.00 89.38 211 LYS A CA 1
ATOM 1643 C C . LYS A 1 211 ? -2.010 -13.085 13.661 1.00 89.38 211 LYS A C 1
ATOM 1645 O O . LYS A 1 211 ? -0.802 -12.883 13.595 1.00 89.38 211 LYS A O 1
ATOM 1650 N N . SER A 1 212 ? -2.609 -14.054 12.959 1.00 90.19 212 SER A N 1
ATOM 1651 C CA . SER A 1 212 ? -1.843 -14.939 12.075 1.00 90.19 212 SER A CA 1
ATOM 1652 C C . SER A 1 212 ? -1.147 -14.185 10.940 1.00 90.19 212 SER A C 1
ATOM 1654 O O . SER A 1 212 ? -0.068 -14.622 10.541 1.00 90.19 212 SER A O 1
ATOM 1656 N N . LEU A 1 213 ? -1.757 -13.142 10.373 1.00 88.25 213 LEU A N 1
ATOM 1657 C CA . LEU A 1 213 ? -1.131 -12.346 9.316 1.00 88.25 213 LEU A CA 1
ATOM 1658 C C . LEU A 1 213 ? -0.031 -11.448 9.867 1.00 88.25 213 LEU A C 1
ATOM 1660 O O . LEU A 1 213 ? 1.062 -11.424 9.311 1.00 88.25 213 LEU A O 1
ATOM 1664 N N . SER A 1 214 ? -0.293 -10.768 10.981 1.00 85.38 214 SER A N 1
ATOM 1665 C CA . SER A 1 214 ? 0.674 -9.894 11.645 1.00 85.38 214 SER A CA 1
ATOM 1666 C C . SER A 1 214 ? 1.931 -10.661 12.075 1.00 85.38 214 SER A C 1
ATOM 1668 O O . SER A 1 214 ? 3.044 -10.222 11.793 1.00 85.38 214 SER A O 1
ATOM 1670 N N . ASP A 1 215 ? 1.765 -11.860 12.649 1.00 83.88 215 ASP A N 1
ATOM 1671 C CA . ASP A 1 215 ? 2.876 -12.725 13.075 1.00 83.88 215 ASP A CA 1
ATOM 1672 C C . ASP A 1 215 ? 3.723 -13.226 11.883 1.00 83.88 215 ASP A C 1
ATOM 1674 O O . ASP A 1 215 ? 4.909 -13.515 12.037 1.00 83.88 215 ASP A O 1
ATOM 1678 N N . LYS A 1 216 ? 3.124 -13.345 10.688 1.00 82.06 216 LYS A N 1
ATOM 1679 C CA . LYS A 1 216 ? 3.791 -13.792 9.449 1.00 82.06 216 LYS A CA 1
ATOM 1680 C C . LYS A 1 216 ? 4.282 -12.641 8.571 1.00 82.06 216 LYS A C 1
ATOM 1682 O O . LYS A 1 216 ? 4.944 -12.895 7.564 1.00 82.06 216 LYS A O 1
ATOM 1687 N N . ALA A 1 217 ? 3.927 -11.403 8.900 1.00 77.38 217 ALA A N 1
ATOM 1688 C CA . ALA A 1 217 ? 4.207 -10.252 8.062 1.00 77.38 217 ALA A CA 1
ATOM 1689 C C . ALA A 1 217 ? 5.721 -10.057 7.909 1.00 77.38 217 ALA A C 1
ATOM 1691 O O . ALA A 1 217 ? 6.460 -9.899 8.881 1.00 77.38 217 ALA A O 1
ATOM 1692 N N . ILE A 1 218 ? 6.186 -10.062 6.660 1.00 68.31 218 ILE A N 1
ATOM 1693 C CA . ILE A 1 218 ? 7.594 -9.848 6.334 1.00 68.31 218 ILE A CA 1
ATOM 1694 C C . ILE A 1 218 ? 7.824 -8.341 6.231 1.00 68.31 218 ILE A C 1
ATOM 1696 O O . ILE A 1 218 ? 7.566 -7.724 5.202 1.00 68.31 218 ILE A O 1
ATOM 1700 N N . TRP A 1 219 ? 8.325 -7.747 7.309 1.00 67.44 219 TRP A N 1
ATOM 1701 C CA . TRP A 1 219 ? 8.596 -6.309 7.394 1.00 67.44 219 TRP A CA 1
ATOM 1702 C C . TRP A 1 219 ? 9.961 -5.891 6.808 1.00 67.44 219 TRP A C 1
ATOM 1704 O O . TRP A 1 219 ? 10.326 -4.724 6.883 1.00 67.44 219 TRP A O 1
ATOM 1714 N N . THR A 1 220 ? 10.769 -6.821 6.281 1.00 59.41 220 THR A N 1
ATOM 1715 C CA . THR A 1 220 ? 12.237 -6.682 6.391 1.00 59.41 220 THR A CA 1
ATOM 1716 C C . THR A 1 220 ? 13.079 -6.566 5.140 1.00 59.41 220 THR A C 1
ATOM 1718 O O . THR A 1 220 ? 14.280 -6.331 5.286 1.00 59.41 220 THR A O 1
ATOM 1721 N N . LYS A 1 221 ? 12.552 -6.746 3.928 1.00 64.25 221 LYS A N 1
ATOM 1722 C CA . LYS A 1 221 ? 13.448 -6.869 2.756 1.00 64.25 221 LYS A CA 1
ATOM 1723 C C . LYS A 1 221 ? 12.999 -6.171 1.488 1.00 64.25 221 LYS A C 1
ATOM 1725 O O . LYS A 1 221 ? 13.804 -6.010 0.582 1.00 64.25 221 LYS A O 1
ATOM 1730 N N . GLU A 1 222 ? 11.751 -5.731 1.435 1.00 77.38 222 GLU A N 1
ATOM 1731 C CA . GLU A 1 222 ? 11.117 -5.436 0.156 1.00 77.38 222 GLU A CA 1
ATOM 1732 C C . GLU A 1 222 ? 10.946 -3.935 -0.117 1.00 77.38 222 GLU A C 1
ATOM 1734 O O . GLU A 1 222 ? 10.328 -3.579 -1.104 1.00 77.38 222 GLU A O 1
ATOM 1739 N N . GLY A 1 223 ? 11.494 -3.047 0.720 1.00 84.69 223 GLY A N 1
ATOM 1740 C CA . GLY A 1 223 ? 11.376 -1.589 0.583 1.00 84.69 223 GLY A CA 1
ATOM 1741 C C . GLY A 1 223 ? 12.725 -0.871 0.560 1.00 84.69 223 GLY A C 1
ATOM 1742 O O . GLY A 1 223 ? 13.774 -1.471 0.792 1.00 84.69 223 GLY A O 1
ATOM 1743 N N . ILE A 1 224 ? 12.688 0.438 0.309 1.00 88.94 224 ILE A N 1
ATOM 1744 C CA . ILE A 1 224 ? 13.895 1.279 0.316 1.00 88.94 224 ILE A CA 1
ATOM 1745 C C . ILE A 1 224 ? 14.329 1.493 1.769 1.00 88.94 224 ILE A C 1
ATOM 1747 O O . ILE A 1 224 ? 13.521 2.026 2.531 1.00 88.94 224 ILE A O 1
ATOM 1751 N N . PRO A 1 225 ? 15.559 1.131 2.171 1.00 89.19 225 PRO A N 1
ATOM 1752 C CA . PRO A 1 225 ? 16.005 1.291 3.547 1.00 89.19 225 PRO A CA 1
ATOM 1753 C C . PRO A 1 225 ? 16.486 2.719 3.846 1.00 89.19 225 PRO A C 1
ATOM 1755 O O . PRO A 1 225 ? 17.058 3.400 2.994 1.00 89.19 225 PRO A O 1
ATOM 1758 N N . SER A 1 226 ? 16.345 3.148 5.100 1.00 86.69 226 SER A N 1
ATOM 1759 C CA . SER A 1 226 ? 16.812 4.454 5.589 1.00 86.69 226 SER A CA 1
ATOM 1760 C C . SER A 1 226 ? 18.333 4.629 5.554 1.00 86.69 226 SER A C 1
ATOM 1762 O O . SER A 1 226 ? 18.820 5.758 5.585 1.00 86.69 226 SER A O 1
ATOM 1764 N N . SER A 1 227 ? 19.086 3.528 5.465 1.00 80.00 227 SER A N 1
ATOM 1765 C CA . SER A 1 227 ? 20.545 3.526 5.320 1.00 80.00 227 SER A CA 1
ATOM 1766 C C . SER A 1 227 ? 21.028 4.000 3.943 1.00 80.00 227 SER A C 1
ATOM 1768 O O . SER A 1 227 ? 22.206 4.318 3.783 1.00 80.00 227 SER A O 1
ATOM 1770 N N . ASP A 1 228 ? 20.153 4.046 2.932 1.00 79.19 228 ASP A N 1
ATOM 1771 C CA . ASP A 1 228 ? 20.513 4.525 1.599 1.00 79.19 228 ASP A CA 1
ATOM 1772 C C . ASP A 1 228 ? 20.434 6.057 1.527 1.00 79.19 228 ASP A C 1
ATOM 1774 O O . ASP A 1 228 ? 19.409 6.656 1.222 1.00 79.19 228 ASP A O 1
ATOM 1778 N N . HIS A 1 229 ? 21.559 6.734 1.753 1.00 74.06 229 HIS A N 1
ATOM 1779 C CA . HIS A 1 229 ? 21.614 8.205 1.711 1.00 74.06 229 HIS A CA 1
ATOM 1780 C C . HIS A 1 229 ? 21.717 8.795 0.295 1.00 74.06 229 HIS A C 1
ATOM 1782 O O . HIS A 1 229 ? 21.725 10.013 0.117 1.00 74.06 229 HIS A O 1
ATOM 1788 N N . SER A 1 230 ? 21.828 7.944 -0.727 1.00 83.19 230 SER A N 1
ATOM 1789 C CA . SER A 1 230 ? 22.083 8.342 -2.117 1.00 83.19 230 SER A CA 1
ATOM 1790 C C . SER A 1 230 ? 20.897 8.096 -3.053 1.00 83.19 230 SER A C 1
ATOM 1792 O O . SER A 1 230 ? 21.088 7.902 -4.255 1.00 83.19 230 SER A O 1
ATOM 1794 N N . LEU A 1 231 ? 19.691 8.120 -2.486 1.00 87.31 231 LEU A N 1
ATOM 1795 C CA . LEU A 1 231 ? 18.435 7.849 -3.173 1.00 87.31 231 LEU A CA 1
ATOM 1796 C C . LEU A 1 231 ? 18.171 8.817 -4.317 1.00 87.31 231 LEU A C 1
ATOM 1798 O O . LEU A 1 231 ? 18.373 10.026 -4.194 1.00 87.31 231 LEU A O 1
ATOM 1802 N N . LYS A 1 232 ? 17.666 8.268 -5.419 1.00 91.31 232 LYS A N 1
ATOM 1803 C CA . LYS A 1 232 ? 17.098 9.028 -6.531 1.00 91.31 232 LYS A CA 1
ATOM 1804 C C . LYS A 1 232 ? 15.860 8.327 -7.054 1.00 91.31 232 LYS A C 1
ATOM 1806 O O . LYS A 1 232 ? 15.921 7.140 -7.365 1.00 91.31 232 LYS A O 1
ATOM 1811 N N . SER A 1 233 ? 14.782 9.084 -7.208 1.00 93.19 233 SER A N 1
ATOM 1812 C CA . SER A 1 233 ? 13.562 8.626 -7.867 1.00 93.19 233 SER A CA 1
ATOM 1813 C C . SER A 1 233 ? 13.587 8.986 -9.357 1.00 93.19 233 SER A C 1
ATOM 1815 O O . SER A 1 233 ? 14.142 10.018 -9.753 1.00 93.19 233 SER A O 1
ATOM 1817 N N . SER A 1 234 ? 12.981 8.148 -10.194 1.00 93.62 234 SER A N 1
ATOM 1818 C CA . SER A 1 234 ? 12.647 8.496 -11.576 1.00 93.62 234 SER A CA 1
ATOM 1819 C C . SER A 1 234 ? 11.300 9.224 -11.649 1.00 93.62 234 SER A C 1
ATOM 1821 O O . SER A 1 234 ? 10.572 9.334 -10.658 1.00 93.62 234 SER A O 1
ATOM 1823 N N . ILE A 1 235 ? 10.954 9.740 -12.831 1.00 92.94 235 ILE A N 1
ATOM 1824 C CA . ILE A 1 235 ? 9.604 10.253 -13.091 1.00 92.94 235 ILE A CA 1
ATOM 1825 C C . ILE A 1 235 ? 8.633 9.063 -13.010 1.00 92.94 235 ILE A C 1
ATOM 1827 O O . ILE A 1 235 ? 8.865 8.069 -13.702 1.00 92.94 235 ILE A O 1
ATOM 1831 N N . PRO A 1 236 ? 7.549 9.140 -12.216 1.00 93.12 236 PRO A N 1
ATOM 1832 C CA . PRO A 1 236 ? 6.558 8.075 -12.182 1.00 93.12 236 PRO A CA 1
ATOM 1833 C C . PRO A 1 236 ? 5.880 7.926 -13.547 1.00 93.12 236 PRO A C 1
ATOM 1835 O O . PRO A 1 236 ? 5.503 8.906 -14.196 1.00 93.12 236 PRO A O 1
ATOM 1838 N N . VAL A 1 237 ? 5.703 6.680 -13.965 1.00 92.31 237 VAL A N 1
ATOM 1839 C CA . VAL A 1 237 ? 4.985 6.302 -15.177 1.00 92.31 237 VAL A CA 1
ATOM 1840 C C . VAL A 1 237 ? 3.592 5.847 -14.770 1.00 92.31 237 VAL A C 1
ATOM 1842 O O . VAL A 1 237 ? 3.459 4.974 -13.919 1.00 92.31 237 VAL A O 1
ATOM 1845 N N . SER A 1 238 ? 2.560 6.425 -15.381 1.00 89.62 238 SER A N 1
ATOM 1846 C CA . SER A 1 238 ? 1.163 6.060 -15.147 1.00 89.62 238 SER A CA 1
ATOM 1847 C C . SER A 1 238 ? 0.431 5.938 -16.478 1.00 89.62 238 SER A C 1
ATOM 1849 O O . SER A 1 238 ? 0.603 6.764 -17.381 1.00 89.62 238 SER A O 1
ATOM 1851 N N . TYR A 1 239 ? -0.373 4.892 -16.591 1.00 86.44 239 TYR A N 1
ATOM 1852 C CA . TYR A 1 239 ? -1.215 4.573 -17.726 1.00 86.44 239 TYR A CA 1
ATOM 1853 C C . TYR A 1 239 ? -2.679 4.658 -17.304 1.00 86.44 239 TYR A C 1
ATOM 1855 O O . TYR A 1 239 ? -3.044 4.388 -16.160 1.00 86.44 239 TYR A O 1
ATOM 1863 N N . LYS A 1 240 ? -3.548 4.998 -18.255 1.00 74.38 240 LYS A N 1
ATOM 1864 C CA . LYS A 1 240 ? -4.991 4.851 -18.061 1.00 74.38 240 LYS A CA 1
ATOM 1865 C C . LYS A 1 240 ? -5.336 3.368 -18.202 1.00 74.38 240 LYS A C 1
ATOM 1867 O O . LYS A 1 240 ? -5.540 2.903 -19.317 1.00 74.38 240 LYS A O 1
ATOM 1872 N N . GLY A 1 241 ? -5.320 2.629 -17.097 1.00 63.44 241 GLY A N 1
ATOM 1873 C CA . GLY A 1 241 ? -5.838 1.260 -17.053 1.00 63.44 241 GLY A CA 1
ATOM 1874 C C . GLY A 1 241 ? -7.346 1.234 -16.810 1.00 63.44 241 GLY A C 1
ATOM 1875 O O . GLY A 1 241 ? -7.925 2.237 -16.381 1.00 63.44 241 GLY A O 1
ATOM 1876 N N . GLU A 1 242 ? -7.984 0.086 -17.055 1.00 61.53 242 GLU A N 1
ATOM 1877 C CA . GLU A 1 242 ? -9.317 -0.159 -16.506 1.00 61.53 242 GLU A CA 1
ATOM 1878 C C . GLU A 1 242 ? -9.251 -0.041 -14.982 1.00 61.53 242 GLU A C 1
ATOM 1880 O O . GLU A 1 242 ? -8.279 -0.434 -14.340 1.00 61.53 242 GLU A O 1
ATOM 1885 N N . GLY A 1 243 ? -10.248 0.613 -14.403 1.00 69.44 243 GLY A N 1
ATOM 1886 C CA . GLY A 1 243 ? -10.141 1.147 -13.054 1.00 69.44 243 GLY A CA 1
ATOM 1887 C C . GLY A 1 243 ? -10.167 0.105 -11.934 1.00 69.44 243 GLY A C 1
ATOM 1888 O O . GLY A 1 243 ? -9.544 0.300 -10.892 1.00 69.44 243 GLY A O 1
ATOM 1889 N N . ASP A 1 244 ? -10.870 -1.002 -12.167 1.00 83.56 244 ASP A N 1
ATOM 1890 C CA . ASP A 1 244 ? -11.248 -1.978 -11.149 1.00 83.56 244 ASP A CA 1
ATOM 1891 C C . ASP A 1 244 ? -11.267 -3.401 -11.752 1.00 83.56 244 ASP A C 1
ATOM 1893 O O . ASP A 1 244 ? -11.985 -3.615 -12.737 1.00 83.56 244 ASP A O 1
ATOM 1897 N N . PRO A 1 245 ? -10.515 -4.379 -11.199 1.00 89.25 245 PRO A N 1
ATOM 1898 C CA . PRO A 1 245 ? -10.541 -5.770 -11.661 1.00 89.25 245 PRO A CA 1
ATOM 1899 C C . PRO A 1 245 ? -11.931 -6.418 -11.635 1.00 89.25 245 PRO A C 1
ATOM 1901 O O . PRO A 1 245 ? -12.168 -7.385 -12.360 1.00 89.25 245 PRO A O 1
ATOM 1904 N N . TYR A 1 246 ? -12.860 -5.921 -10.818 1.00 89.19 246 TYR A N 1
ATOM 1905 C CA . TYR A 1 246 ? -14.216 -6.462 -10.728 1.00 89.19 246 TYR A CA 1
ATOM 1906 C C . TYR A 1 246 ? -15.118 -6.047 -11.895 1.00 89.19 246 TYR A C 1
ATOM 1908 O O . TYR A 1 246 ? -16.138 -6.698 -12.129 1.00 89.19 246 TYR A O 1
ATOM 1916 N N . ASN A 1 247 ? -14.734 -5.031 -12.677 1.00 88.00 247 ASN A N 1
ATOM 1917 C CA . ASN A 1 247 ? -15.493 -4.623 -13.863 1.00 88.00 247 ASN A CA 1
ATOM 1918 C C . ASN A 1 247 ? -15.452 -5.676 -14.978 1.00 88.00 247 ASN A C 1
ATOM 1920 O O . ASN A 1 247 ? -16.399 -5.783 -15.757 1.00 88.00 247 ASN A O 1
ATOM 1924 N N . ASN A 1 248 ? -14.375 -6.462 -15.055 1.00 89.69 248 ASN A N 1
ATOM 1925 C CA . ASN A 1 248 ? -14.219 -7.506 -16.060 1.00 89.69 248 ASN A CA 1
ATOM 1926 C C . ASN A 1 248 ? -13.478 -8.714 -15.482 1.00 89.69 248 ASN A C 1
ATOM 1928 O O . ASN A 1 248 ? -12.256 -8.744 -15.448 1.00 89.69 248 ASN A O 1
ATOM 1932 N N . LEU A 1 249 ? -14.212 -9.749 -15.073 1.00 93.06 249 LEU A N 1
ATOM 1933 C CA . LEU A 1 249 ? -13.654 -10.915 -14.375 1.00 93.06 249 LEU A CA 1
ATOM 1934 C C . LEU A 1 249 ? -12.931 -11.934 -15.275 1.00 93.06 249 LEU A C 1
ATOM 1936 O O . LEU A 1 249 ? -12.533 -12.993 -14.789 1.00 93.06 249 LEU A O 1
ATOM 1940 N N . LEU A 1 250 ? -12.734 -11.661 -16.570 1.00 93.00 250 LEU A N 1
ATOM 1941 C CA . LEU A 1 250 ? -12.059 -12.611 -17.470 1.00 93.00 250 LEU A CA 1
ATOM 1942 C C . LEU A 1 250 ? -10.620 -12.932 -17.026 1.00 93.00 250 LEU A C 1
ATOM 1944 O O . LEU A 1 250 ? -10.135 -14.044 -17.259 1.00 93.00 250 LEU A O 1
ATOM 1948 N N . TRP A 1 251 ? -9.970 -12.011 -16.308 1.00 93.19 251 TRP A N 1
ATOM 1949 C CA . TRP A 1 251 ? -8.633 -12.212 -15.743 1.00 93.19 251 TRP A CA 1
ATOM 1950 C C . TRP A 1 251 ? -8.550 -13.373 -14.750 1.00 93.19 251 TRP A C 1
ATOM 1952 O O . TRP A 1 251 ? -7.486 -13.971 -14.622 1.00 93.19 251 TRP A O 1
ATOM 1962 N N . VAL A 1 252 ? -9.654 -13.732 -14.081 1.00 94.25 252 VAL A N 1
ATOM 1963 C CA . VAL A 1 252 ? -9.683 -14.821 -13.086 1.00 94.25 252 VAL A CA 1
ATOM 1964 C C . VAL A 1 252 ? -9.263 -16.149 -13.722 1.00 94.25 252 VAL A C 1
ATOM 1966 O O . VAL A 1 252 ? -8.667 -17.003 -13.071 1.00 94.25 252 VAL A O 1
ATOM 1969 N N . THR A 1 253 ? -9.552 -16.311 -15.015 1.00 92.44 253 THR A N 1
ATOM 1970 C CA . THR A 1 253 ? -9.185 -17.498 -15.801 1.00 92.44 253 THR A CA 1
ATOM 1971 C C . THR A 1 253 ? -7.963 -17.293 -16.695 1.00 92.44 253 THR A C 1
ATOM 1973 O O . THR A 1 253 ? -7.466 -18.260 -17.273 1.00 92.44 253 THR A O 1
ATOM 1976 N N . ALA A 1 254 ? -7.468 -16.057 -16.823 1.00 93.00 254 ALA A N 1
ATOM 1977 C CA . ALA A 1 254 ? -6.265 -15.770 -17.598 1.00 93.00 254 ALA A CA 1
ATOM 1978 C C . ALA A 1 254 ? -5.059 -16.448 -16.938 1.00 93.00 254 ALA A C 1
ATOM 1980 O O . ALA A 1 254 ? -5.030 -16.518 -15.716 1.00 93.00 254 ALA A O 1
ATOM 1981 N N . PRO A 1 255 ? -4.061 -16.953 -17.680 1.00 94.44 255 PRO A N 1
ATOM 1982 C CA . PRO A 1 255 ? -2.857 -17.534 -17.088 1.00 94.44 255 PRO A CA 1
ATOM 1983 C C . PRO A 1 255 ? -2.018 -16.484 -16.342 1.00 94.44 255 PRO A C 1
ATOM 1985 O O . PRO A 1 255 ? -2.140 -15.282 -16.587 1.00 94.44 255 PRO A O 1
ATOM 1988 N N . GLU A 1 256 ? -1.154 -16.951 -15.440 1.00 96.25 256 GLU A N 1
ATOM 1989 C CA . GLU A 1 256 ? -0.137 -16.106 -14.812 1.00 96.25 256 GLU A CA 1
ATOM 1990 C C . GLU A 1 256 ? 0.796 -15.522 -15.884 1.00 96.25 256 GLU A C 1
ATOM 1992 O O . GLU A 1 256 ? 1.180 -16.200 -16.841 1.00 96.25 256 GLU A O 1
ATOM 1997 N N . VAL A 1 257 ? 1.171 -14.258 -15.702 1.00 96.31 257 VAL A N 1
ATOM 1998 C CA . VAL A 1 257 ? 2.183 -13.570 -16.498 1.00 96.31 257 VAL A CA 1
ATOM 1999 C C . VAL A 1 257 ? 3.504 -13.584 -15.715 1.00 96.31 257 VAL A C 1
ATOM 2001 O O . VAL A 1 257 ? 3.660 -12.802 -14.773 1.00 96.31 257 VAL A O 1
ATOM 2004 N N . PRO A 1 258 ? 4.480 -14.434 -16.084 1.00 95.19 258 PRO A N 1
ATOM 2005 C CA . PRO A 1 258 ? 5.746 -14.512 -15.368 1.00 95.19 258 PRO A CA 1
ATOM 2006 C C . PRO A 1 258 ? 6.601 -13.271 -15.657 1.00 95.19 258 PRO A C 1
ATOM 2008 O O . PRO A 1 258 ? 7.060 -13.063 -16.779 1.00 95.19 258 PRO A O 1
ATOM 2011 N N . LEU A 1 259 ? 6.833 -12.446 -14.632 1.00 94.31 259 LEU A N 1
ATOM 2012 C CA . LEU A 1 259 ? 7.617 -11.205 -14.725 1.00 94.31 259 LEU A CA 1
ATOM 2013 C C . LEU A 1 259 ? 8.750 -11.196 -13.682 1.00 94.31 259 LEU A C 1
ATOM 2015 O O . LEU A 1 259 ? 8.690 -10.417 -12.719 1.00 94.31 259 LEU A O 1
ATOM 2019 N N . PRO A 1 260 ? 9.775 -12.061 -13.827 1.00 91.19 260 PRO A N 1
ATOM 2020 C CA . PRO A 1 260 ? 10.785 -12.269 -12.789 1.00 91.19 260 PRO A CA 1
ATOM 2021 C C . PRO A 1 260 ? 11.715 -11.065 -12.591 1.00 91.19 260 PRO A C 1
ATOM 2023 O O . PRO A 1 260 ? 12.184 -10.841 -11.476 1.00 91.19 260 PRO A O 1
ATOM 2026 N N . THR A 1 261 ? 11.957 -10.250 -13.622 1.00 93.38 261 THR A N 1
ATOM 2027 C CA . THR A 1 261 ? 12.843 -9.075 -13.525 1.00 93.38 261 THR A CA 1
ATOM 2028 C C . THR A 1 261 ? 12.091 -7.746 -13.595 1.00 93.38 261 THR A C 1
ATOM 2030 O O . THR A 1 261 ? 11.027 -7.630 -14.208 1.00 93.38 261 THR A O 1
ATOM 2033 N N . ASN A 1 262 ? 12.643 -6.690 -12.982 1.00 94.06 262 ASN A N 1
ATOM 2034 C CA . ASN A 1 262 ? 12.083 -5.330 -13.071 1.00 94.06 262 ASN A CA 1
ATOM 2035 C C . ASN A 1 262 ? 11.947 -4.861 -14.528 1.00 94.06 262 ASN A C 1
ATOM 2037 O O . ASN A 1 262 ? 10.957 -4.231 -14.885 1.00 94.06 262 ASN A O 1
ATOM 2041 N N . LYS A 1 263 ? 12.904 -5.226 -15.389 1.00 94.12 263 LYS A N 1
ATOM 2042 C CA . LYS A 1 263 ? 12.887 -4.878 -16.814 1.00 94.12 263 LYS A CA 1
ATOM 2043 C C . LYS A 1 263 ? 11.730 -5.535 -17.565 1.00 94.12 263 LYS A C 1
ATOM 2045 O O . LYS A 1 263 ? 11.081 -4.868 -18.369 1.00 94.12 263 LYS A O 1
ATOM 2050 N N . GLU A 1 264 ? 11.472 -6.820 -17.332 1.00 95.12 264 GLU A N 1
ATOM 2051 C CA . GLU A 1 264 ? 10.330 -7.510 -17.949 1.00 95.12 264 GLU A CA 1
ATOM 2052 C C . GLU A 1 264 ? 9.015 -6.907 -17.466 1.00 95.12 264 GLU A C 1
ATOM 2054 O O . GLU A 1 264 ? 8.143 -6.626 -18.283 1.00 95.12 264 GLU A O 1
ATOM 2059 N N . PHE A 1 265 ? 8.912 -6.614 -16.166 1.00 95.94 265 PHE A N 1
ATOM 2060 C CA . PHE A 1 265 ? 7.728 -5.989 -15.585 1.00 95.94 265 PHE A CA 1
ATOM 2061 C C . PHE A 1 265 ? 7.413 -4.626 -16.218 1.00 95.94 265 PHE A C 1
ATOM 2063 O O . PHE A 1 265 ? 6.304 -4.401 -16.708 1.00 95.94 265 PHE A O 1
ATOM 2070 N N . THR A 1 266 ? 8.395 -3.720 -16.274 1.00 95.06 266 THR A N 1
ATOM 2071 C CA . THR A 1 266 ? 8.183 -2.390 -16.867 1.00 95.06 266 THR A CA 1
ATOM 2072 C C . THR A 1 266 ? 7.952 -2.463 -18.374 1.00 95.06 266 THR A C 1
ATOM 2074 O O . THR A 1 266 ? 7.171 -1.672 -18.903 1.00 95.06 266 THR A O 1
ATOM 2077 N N . SER A 1 267 ? 8.578 -3.414 -19.077 1.00 95.06 267 SER A N 1
ATOM 2078 C CA . SER A 1 267 ? 8.343 -3.638 -20.511 1.00 95.06 267 SER A CA 1
ATOM 2079 C C . SER A 1 267 ? 6.926 -4.145 -20.778 1.00 95.06 267 SER A C 1
ATOM 2081 O O . SER A 1 267 ? 6.272 -3.657 -21.700 1.00 95.06 267 SER A O 1
ATOM 2083 N N . TYR A 1 268 ? 6.422 -5.059 -19.943 1.00 94.62 268 TYR A N 1
ATOM 2084 C CA . TYR A 1 268 ? 5.051 -5.545 -20.043 1.00 94.62 268 TYR A CA 1
ATOM 2085 C C . TYR A 1 268 ? 4.055 -4.401 -19.846 1.00 94.62 268 TYR A C 1
ATOM 2087 O O . TYR A 1 268 ? 3.235 -4.164 -20.733 1.00 94.62 268 TYR A O 1
ATOM 2095 N N . LEU A 1 269 ? 4.174 -3.632 -18.755 1.00 92.31 269 LEU A N 1
ATOM 2096 C CA . LEU A 1 269 ? 3.276 -2.501 -18.490 1.00 92.31 269 LEU A CA 1
ATOM 2097 C C . LEU A 1 269 ? 3.327 -1.432 -19.586 1.00 92.31 269 LEU A C 1
ATOM 2099 O O . LEU A 1 269 ? 2.286 -0.899 -19.949 1.00 92.31 269 LEU A O 1
ATOM 2103 N N . LYS A 1 270 ? 4.498 -1.156 -20.173 1.00 92.75 270 LYS A N 1
ATOM 2104 C CA . LYS A 1 270 ? 4.611 -0.259 -21.341 1.00 92.75 270 LYS A CA 1
ATOM 2105 C C . LYS A 1 270 ? 3.818 -0.751 -22.553 1.00 92.75 270 LYS A C 1
ATOM 2107 O O . LYS A 1 270 ? 3.380 0.068 -23.352 1.00 92.75 270 LYS A O 1
ATOM 2112 N N . SER A 1 271 ? 3.661 -2.066 -22.705 1.00 91.81 271 SER A N 1
ATOM 2113 C CA . SER A 1 271 ? 2.969 -2.673 -23.847 1.00 91.81 271 SER A CA 1
ATOM 2114 C C . SER A 1 271 ? 1.470 -2.891 -23.618 1.00 91.81 271 SER A C 1
ATOM 2116 O O . SER A 1 271 ? 0.688 -2.659 -24.533 1.00 91.81 271 SER A O 1
ATOM 2118 N N . GLN A 1 272 ? 1.067 -3.313 -22.415 1.00 88.69 272 GLN A N 1
ATOM 2119 C CA . GLN A 1 272 ? -0.320 -3.684 -22.094 1.00 88.69 272 GLN A CA 1
ATOM 2120 C C . GLN A 1 272 ? -1.057 -2.633 -21.259 1.00 88.69 272 GLN A C 1
ATOM 2122 O O . GLN A 1 272 ? -2.257 -2.753 -21.043 1.00 88.69 272 GLN A O 1
ATOM 2127 N N . SER A 1 273 ? -0.364 -1.596 -20.780 1.00 87.69 273 SER A N 1
ATOM 2128 C CA . SER A 1 273 ? -0.891 -0.498 -19.949 1.00 87.69 273 SER A CA 1
ATOM 2129 C C . SER A 1 273 ? -1.461 -0.894 -18.581 1.00 87.69 273 SER A C 1
ATOM 2131 O O . SER A 1 273 ? -1.606 -0.028 -17.721 1.00 87.69 273 SER A O 1
ATOM 2133 N N . SER A 1 274 ? -1.762 -2.169 -18.333 1.00 90.75 274 SER A N 1
ATOM 2134 C CA . SER A 1 274 ? -2.207 -2.642 -17.026 1.00 90.75 274 SER A CA 1
ATOM 2135 C C . SER A 1 274 ? -1.915 -4.124 -16.781 1.00 90.75 274 SER A C 1
ATOM 2137 O O . SER A 1 274 ? -1.684 -4.899 -17.711 1.00 90.75 274 SER A O 1
ATOM 2139 N N . LEU A 1 275 ? -1.902 -4.484 -15.502 1.00 93.38 275 LEU A N 1
ATOM 2140 C CA . LEU A 1 275 ? -1.808 -5.838 -14.961 1.00 93.38 275 LEU A CA 1
ATOM 2141 C C . LEU A 1 275 ? -2.746 -5.940 -13.763 1.00 93.38 275 LEU A C 1
ATOM 2143 O O . LEU A 1 275 ? -2.991 -4.938 -13.093 1.00 93.38 275 LEU A O 1
ATOM 2147 N N . ILE A 1 276 ? -3.178 -7.147 -13.428 1.00 94.88 276 ILE A N 1
ATOM 2148 C CA . ILE A 1 276 ? -3.912 -7.415 -12.191 1.00 94.88 276 ILE A CA 1
ATOM 2149 C C . ILE A 1 276 ? -2.993 -8.149 -11.232 1.00 94.88 276 ILE A C 1
ATOM 2151 O O . ILE A 1 276 ? -2.414 -9.177 -11.585 1.00 94.88 276 ILE A O 1
ATOM 2155 N N . PHE A 1 277 ? -2.867 -7.623 -10.018 1.00 95.88 277 PHE A N 1
ATOM 2156 C CA . PHE A 1 277 ? -2.311 -8.376 -8.904 1.00 95.88 277 PHE A CA 1
ATOM 2157 C C . PHE A 1 277 ? -3.411 -9.200 -8.240 1.00 95.88 277 PHE A C 1
ATOM 2159 O O . PHE A 1 277 ? -4.494 -8.689 -7.949 1.00 95.88 277 PHE A O 1
ATOM 2166 N N . THR A 1 278 ? -3.106 -10.461 -7.955 1.00 96.50 278 THR A N 1
ATOM 2167 C CA . THR A 1 278 ? -3.958 -11.341 -7.157 1.00 96.50 278 THR A CA 1
ATOM 2168 C C . THR A 1 278 ? -3.096 -12.286 -6.322 1.00 96.50 278 THR A C 1
ATOM 2170 O O . THR A 1 278 ? -1.955 -12.582 -6.670 1.00 96.50 278 THR A O 1
ATOM 2173 N N . SER A 1 279 ? -3.642 -12.771 -5.211 1.00 95.69 279 SER A N 1
ATOM 2174 C CA . SER A 1 279 ? -3.075 -13.855 -4.418 1.00 95.69 279 SER A CA 1
ATOM 2175 C C . SER A 1 279 ? -4.121 -14.969 -4.305 1.00 95.69 279 SER A C 1
ATOM 2177 O O . SER A 1 279 ? -5.059 -14.862 -3.506 1.00 95.69 279 SER A O 1
ATOM 2179 N N . PRO A 1 280 ? -4.046 -16.020 -5.141 1.00 92.94 280 PRO A N 1
ATOM 2180 C CA . PRO A 1 280 ? -5.038 -17.089 -5.151 1.00 92.94 280 PRO A CA 1
ATOM 2181 C C . PRO A 1 280 ? -5.268 -17.687 -3.759 1.00 92.94 280 PRO A C 1
ATOM 2183 O O . PRO A 1 280 ? -4.327 -18.068 -3.066 1.00 92.94 280 PRO A O 1
ATOM 2186 N N . ASN A 1 281 ? -6.541 -17.797 -3.366 1.00 91.19 281 ASN A N 1
ATOM 2187 C CA . ASN A 1 281 ? -7.003 -18.249 -2.041 1.00 91.19 281 ASN A CA 1
ATOM 2188 C C . ASN A 1 281 ? -6.629 -17.342 -0.855 1.00 91.19 281 ASN A C 1
ATOM 2190 O O . ASN A 1 281 ? -6.861 -17.730 0.287 1.00 91.19 281 ASN A O 1
ATOM 2194 N N . ARG A 1 282 ? -6.037 -16.173 -1.114 1.00 93.19 282 ARG A N 1
ATOM 2195 C CA . ARG A 1 282 ? -5.543 -15.229 -0.102 1.00 93.19 282 ARG A CA 1
ATOM 2196 C C . ARG A 1 282 ? -5.778 -13.772 -0.512 1.00 93.19 282 ARG A C 1
ATOM 2198 O O . ARG A 1 282 ? -5.065 -12.879 -0.082 1.00 93.19 282 ARG A O 1
ATOM 2205 N N . ASN A 1 283 ? -6.735 -13.508 -1.402 1.00 93.12 283 ASN A N 1
ATOM 2206 C CA . ASN A 1 283 ? -6.993 -12.144 -1.877 1.00 93.12 283 ASN A CA 1
ATOM 2207 C C . ASN A 1 283 ? -7.467 -11.225 -0.745 1.00 93.12 283 ASN A C 1
ATOM 2209 O O . ASN A 1 283 ? -7.172 -10.034 -0.759 1.00 93.12 283 ASN A O 1
ATOM 2213 N N . ASP A 1 284 ? -8.173 -11.782 0.235 1.00 91.69 284 ASP A N 1
ATOM 2214 C CA . ASP A 1 284 ? -8.611 -11.064 1.423 1.00 91.69 284 ASP A CA 1
ATOM 2215 C C . ASP A 1 284 ? -7.425 -10.594 2.279 1.00 91.69 284 ASP A C 1
ATOM 2217 O O . ASP A 1 284 ? -7.493 -9.470 2.768 1.00 91.69 284 ASP A O 1
ATOM 2221 N N . ASP A 1 285 ? -6.307 -11.347 2.348 1.00 92.88 285 ASP A N 1
ATOM 2222 C CA . ASP A 1 285 ? -5.025 -10.945 2.987 1.00 92.88 285 ASP A CA 1
ATOM 2223 C C . ASP A 1 285 ? -4.488 -9.593 2.489 1.00 92.88 285 ASP A C 1
ATOM 2225 O O . ASP A 1 285 ? -3.689 -8.957 3.178 1.00 92.88 285 ASP A O 1
ATOM 2229 N N . TYR A 1 286 ? -4.936 -9.145 1.313 1.00 91.31 286 TYR A N 1
ATOM 2230 C CA . TYR A 1 286 ? -4.524 -7.897 0.665 1.00 91.31 286 TYR A CA 1
ATOM 2231 C C . TYR A 1 286 ? -5.711 -6.963 0.374 1.00 91.31 286 TYR A C 1
ATOM 2233 O O . TYR A 1 286 ? -5.578 -5.993 -0.373 1.00 91.31 286 TYR A O 1
ATOM 2241 N N . GLY A 1 287 ? -6.873 -7.238 0.972 1.00 90.44 287 GLY A N 1
ATOM 2242 C CA . GLY A 1 287 ? -8.117 -6.488 0.808 1.00 90.44 287 GLY A CA 1
ATOM 2243 C C . GLY A 1 287 ? -8.909 -6.877 -0.438 1.00 90.44 287 GLY A C 1
ATOM 2244 O O . GLY A 1 287 ? -10.116 -7.071 -0.342 1.00 90.44 287 GLY A O 1
ATOM 2245 N N . SER A 1 288 ? -8.248 -7.013 -1.586 1.00 91.56 288 SER A N 1
ATOM 2246 C CA . SER A 1 288 ? -8.839 -7.462 -2.852 1.00 91.56 288 SER A CA 1
ATOM 2247 C C . SER A 1 288 ? -7.758 -7.574 -3.940 1.00 91.56 288 SER A C 1
ATOM 2249 O O . SER A 1 288 ? -6.655 -7.043 -3.776 1.00 91.56 288 SER A O 1
ATOM 2251 N N . PRO A 1 289 ? -8.033 -8.243 -5.077 1.00 94.00 289 PRO A N 1
ATOM 2252 C CA . PRO A 1 289 ? -7.259 -8.036 -6.296 1.00 94.00 289 PRO A CA 1
ATOM 2253 C C . PRO A 1 289 ? -7.308 -6.563 -6.710 1.00 94.00 289 PRO A C 1
ATOM 2255 O O . PRO A 1 289 ? -8.346 -5.913 -6.588 1.00 94.00 289 PRO A O 1
ATOM 2258 N N . PHE A 1 290 ? -6.213 -6.041 -7.256 1.00 92.50 290 PHE A N 1
ATOM 2259 C CA . PHE A 1 290 ? -6.160 -4.651 -7.711 1.00 92.50 290 PHE A CA 1
ATOM 2260 C C . PHE A 1 290 ? -5.359 -4.492 -9.000 1.00 92.50 290 PHE A C 1
ATOM 2262 O O . PHE A 1 290 ? -4.429 -5.249 -9.292 1.00 92.50 290 PHE A O 1
ATOM 2269 N N . ASN A 1 291 ? -5.716 -3.457 -9.761 1.00 92.25 291 ASN A N 1
ATOM 2270 C CA . ASN A 1 291 ? -5.002 -3.092 -10.973 1.00 92.25 291 ASN A CA 1
ATOM 2271 C C . ASN A 1 291 ? -3.675 -2.407 -10.654 1.00 92.25 291 ASN A C 1
ATOM 2273 O O . ASN A 1 291 ? -3.571 -1.564 -9.756 1.00 92.25 291 ASN A O 1
ATOM 2277 N N . ILE A 1 292 ? -2.681 -2.748 -11.461 1.00 94.06 292 ILE A N 1
ATOM 2278 C CA . ILE A 1 292 ? -1.398 -2.080 -11.576 1.00 94.06 292 ILE A CA 1
ATOM 2279 C C . ILE A 1 292 ? -1.404 -1.322 -12.894 1.00 94.06 292 ILE A C 1
ATOM 2281 O O . ILE A 1 292 ? -1.539 -1.912 -13.964 1.00 94.06 292 ILE A O 1
ATOM 2285 N N . THR A 1 293 ? -1.234 -0.012 -12.809 1.00 92.25 293 THR A N 1
ATOM 2286 C CA . THR A 1 293 ? -1.361 0.915 -13.940 1.00 92.25 293 THR A CA 1
ATOM 2287 C C . THR A 1 293 ? -0.156 1.831 -14.068 1.00 92.25 293 THR A C 1
ATOM 2289 O O . THR A 1 293 ? -0.137 2.734 -14.896 1.00 92.25 293 THR A O 1
ATOM 2292 N N . GLY A 1 294 ? 0.887 1.611 -13.277 1.00 93.06 294 GLY A N 1
ATOM 2293 C CA . GLY A 1 294 ? 2.064 2.456 -13.311 1.00 93.06 294 GLY A CA 1
ATOM 2294 C C . GLY A 1 294 ? 3.232 1.868 -12.551 1.00 93.06 294 GLY A C 1
ATOM 2295 O O . GLY A 1 294 ? 3.148 0.783 -11.974 1.00 93.06 294 GLY A O 1
ATOM 2296 N N . PHE A 1 295 ? 4.335 2.601 -12.549 1.00 95.00 295 PHE A N 1
ATOM 2297 C CA . PHE A 1 295 ? 5.498 2.289 -11.737 1.00 95.00 295 PHE A CA 1
ATOM 2298 C C . PHE A 1 295 ? 6.404 3.510 -11.565 1.00 95.00 295 PHE A C 1
ATOM 2300 O O . PHE A 1 295 ? 6.341 4.470 -12.332 1.00 95.00 295 PHE A O 1
ATOM 2307 N N . GLN A 1 296 ? 7.286 3.449 -10.577 1.00 95.81 296 GLN A N 1
ATOM 2308 C CA . GLN A 1 296 ? 8.356 4.406 -10.359 1.00 95.81 296 GLN A CA 1
ATOM 2309 C C . GLN A 1 296 ? 9.620 3.660 -9.934 1.00 95.81 296 GLN A C 1
ATOM 2311 O O . GLN A 1 296 ? 9.592 2.803 -9.049 1.00 95.81 296 GLN A O 1
ATOM 2316 N N . GLU A 1 297 ? 10.726 3.982 -10.596 1.00 95.06 297 GLU A N 1
ATOM 2317 C CA . GLU A 1 297 ? 12.033 3.391 -10.321 1.00 95.06 297 GLU A CA 1
ATOM 2318 C C . GLU A 1 297 ? 12.781 4.252 -9.307 1.00 95.06 297 GLU A C 1
ATOM 2320 O O . GLU A 1 297 ? 12.699 5.484 -9.315 1.00 95.06 297 GLU A O 1
ATOM 2325 N N . TRP A 1 298 ? 13.537 3.586 -8.450 1.00 94.06 298 TRP A N 1
ATOM 2326 C CA . TRP A 1 298 ? 14.385 4.193 -7.444 1.00 94.06 298 TRP A CA 1
ATOM 2327 C C . TRP A 1 298 ? 15.760 3.544 -7.501 1.00 94.06 298 TRP A C 1
ATOM 2329 O O . TRP A 1 298 ? 15.882 2.323 -7.530 1.00 94.06 298 TRP A O 1
ATOM 2339 N N . SER A 1 299 ? 16.795 4.374 -7.496 1.00 89.25 299 SER A N 1
ATOM 2340 C CA . SER A 1 299 ? 18.189 3.935 -7.584 1.00 89.25 299 SER A CA 1
ATOM 2341 C C . SER A 1 299 ? 18.993 4.455 -6.399 1.00 89.25 299 SER A C 1
ATOM 2343 O O . SER A 1 299 ? 18.669 5.502 -5.820 1.00 89.25 299 SER A O 1
ATOM 2345 N N . THR A 1 300 ? 20.064 3.741 -6.061 1.00 82.12 300 THR A N 1
ATOM 2346 C CA . THR A 1 300 ? 21.053 4.170 -5.066 1.00 82.12 300 THR A CA 1
ATOM 2347 C C . THR A 1 300 ? 22.442 4.147 -5.709 1.00 82.12 300 THR A C 1
ATOM 2349 O O . THR A 1 300 ? 22.678 3.478 -6.711 1.00 82.12 300 THR A O 1
ATOM 2352 N N . LYS A 1 301 ? 23.389 4.953 -5.221 1.00 71.19 301 LYS A N 1
ATOM 2353 C CA . LYS A 1 301 ? 24.723 5.069 -5.847 1.00 71.19 301 LYS A CA 1
ATOM 2354 C C . LYS A 1 301 ? 25.669 3.913 -5.502 1.00 71.19 301 LYS A C 1
ATOM 2356 O O . LYS A 1 301 ? 26.817 3.925 -5.950 1.00 71.19 301 LYS A O 1
ATOM 2361 N N . HIS A 1 302 ? 25.245 2.939 -4.698 1.00 60.69 302 HIS A N 1
ATOM 2362 C CA . HIS A 1 302 ? 26.106 1.816 -4.339 1.00 60.69 302 HIS A CA 1
ATOM 2363 C C . HIS A 1 302 ? 26.260 0.865 -5.536 1.00 60.69 302 HIS A C 1
ATOM 2365 O O . HIS A 1 302 ? 25.277 0.473 -6.155 1.00 60.69 302 HIS A O 1
ATOM 2371 N N . GLN A 1 303 ? 27.505 0.502 -5.871 1.00 43.38 303 GLN A N 1
ATOM 2372 C CA . GLN A 1 303 ? 27.898 -0.203 -7.109 1.00 43.38 303 GLN A CA 1
ATOM 2373 C C . GLN A 1 303 ? 27.333 -1.633 -7.269 1.00 43.38 303 GLN A C 1
ATOM 2375 O O . GLN A 1 303 ? 27.537 -2.243 -8.311 1.00 43.38 303 GLN A O 1
ATOM 2380 N N . ASN A 1 304 ? 26.582 -2.130 -6.279 1.00 49.31 304 ASN A N 1
ATOM 2381 C CA . ASN A 1 304 ? 25.846 -3.402 -6.298 1.00 49.31 304 ASN A CA 1
ATOM 2382 C C . ASN A 1 304 ? 24.349 -3.219 -5.956 1.00 49.31 304 ASN A C 1
ATOM 2384 O O . ASN A 1 304 ? 23.689 -4.176 -5.553 1.00 49.31 304 ASN A O 1
ATOM 2388 N N . SER A 1 305 ? 23.829 -1.989 -6.015 1.00 53.16 305 SER A N 1
ATOM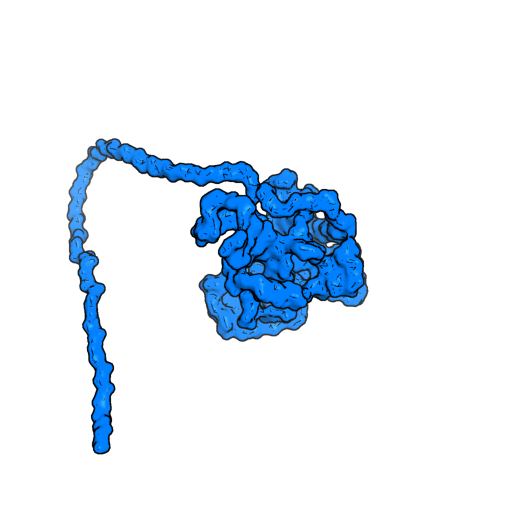 2389 C CA . SER A 1 305 ? 22.459 -1.685 -5.597 1.00 53.16 305 SER A CA 1
ATOM 2390 C C . SER A 1 305 ? 21.441 -2.273 -6.570 1.00 53.16 305 SER A C 1
ATOM 2392 O O . SER A 1 305 ? 21.559 -2.151 -7.788 1.00 53.16 305 SER A O 1
ATOM 2394 N N . GLN A 1 306 ? 20.452 -2.964 -6.011 1.00 60.94 306 GLN A N 1
ATOM 2395 C CA . GLN A 1 306 ? 19.258 -3.346 -6.744 1.00 60.94 306 GLN A CA 1
ATOM 2396 C C . GLN A 1 306 ? 18.432 -2.080 -6.969 1.00 60.94 306 GLN A C 1
ATOM 2398 O O . GLN A 1 306 ? 18.162 -1.351 -6.015 1.00 60.94 306 GLN A O 1
ATOM 2403 N N . ASP A 1 307 ? 18.021 -1.826 -8.210 1.00 83.25 307 ASP A N 1
ATOM 2404 C CA . ASP A 1 307 ? 17.005 -0.810 -8.470 1.00 83.25 307 ASP A CA 1
ATOM 2405 C C . ASP A 1 307 ? 15.707 -1.242 -7.778 1.00 83.25 307 ASP A C 1
ATOM 2407 O O . ASP A 1 307 ? 15.184 -2.336 -8.026 1.00 83.25 307 ASP A O 1
ATOM 2411 N N . PHE A 1 308 ? 15.177 -0.387 -6.909 1.00 91.56 308 PHE A N 1
ATOM 2412 C CA . PHE A 1 308 ? 13.876 -0.612 -6.298 1.00 91.56 308 PHE A CA 1
ATOM 2413 C C . PHE A 1 308 ? 12.798 -0.164 -7.280 1.00 91.56 308 PHE A C 1
ATOM 2415 O O . PHE A 1 308 ? 12.861 0.925 -7.852 1.00 91.56 308 PHE A O 1
ATOM 2422 N N . LEU A 1 309 ? 11.783 -0.999 -7.469 1.00 94.94 309 LEU A N 1
ATOM 2423 C CA . LEU A 1 309 ? 10.660 -0.692 -8.342 1.00 94.94 309 LEU A CA 1
ATOM 2424 C C . LEU A 1 309 ? 9.391 -0.648 -7.506 1.00 94.94 309 LEU A C 1
ATOM 2426 O O . LEU A 1 309 ? 9.032 -1.648 -6.892 1.00 94.94 309 LEU A O 1
ATOM 2430 N N . TYR A 1 310 ? 8.720 0.499 -7.490 1.00 96.44 310 TYR A N 1
ATOM 2431 C CA . TYR A 1 310 ? 7.410 0.645 -6.865 1.00 96.44 310 TYR A CA 1
ATOM 2432 C C . TYR A 1 310 ? 6.346 0.662 -7.950 1.00 96.44 310 TYR A C 1
ATOM 2434 O O . TYR A 1 310 ? 6.495 1.364 -8.945 1.00 96.44 310 TYR A O 1
ATOM 2442 N N . VAL A 1 311 ? 5.274 -0.099 -7.780 1.00 95.50 311 VAL A N 1
ATOM 2443 C CA . VAL A 1 311 ? 4.172 -0.202 -8.735 1.00 95.50 311 VAL A CA 1
ATOM 2444 C C . VAL A 1 311 ? 3.047 0.745 -8.350 1.00 95.50 311 VAL A C 1
ATOM 2446 O O . VAL A 1 311 ? 2.641 0.784 -7.193 1.00 95.50 311 VAL A O 1
ATOM 2449 N N . GLY A 1 312 ? 2.551 1.504 -9.323 1.00 94.19 312 GLY A N 1
ATOM 2450 C CA . GLY A 1 312 ? 1.381 2.363 -9.181 1.00 94.19 312 GLY A CA 1
ATOM 2451 C C . GLY A 1 312 ? 0.106 1.529 -9.271 1.00 94.19 312 GLY A C 1
ATOM 2452 O O . GLY A 1 312 ? -0.120 0.846 -10.271 1.00 94.19 312 GLY A O 1
ATOM 2453 N N . THR A 1 313 ? -0.713 1.581 -8.227 1.00 90.25 313 THR A N 1
ATOM 2454 C CA . THR A 1 313 ? -1.907 0.748 -8.038 1.00 90.25 313 THR A CA 1
ATOM 2455 C C . THR A 1 313 ? -3.178 1.575 -7.873 1.00 90.25 313 THR A C 1
ATOM 2457 O O . THR A 1 313 ? -3.140 2.775 -7.565 1.00 90.25 313 THR A O 1
ATOM 2460 N N . GLY A 1 314 ? -4.313 0.902 -8.066 1.00 72.50 314 GLY A N 1
ATOM 2461 C CA . GLY A 1 314 ? -5.651 1.467 -7.928 1.00 72.50 314 GLY A CA 1
ATOM 2462 C C . GLY A 1 314 ? -6.104 2.264 -9.152 1.00 72.50 314 GLY A C 1
ATOM 2463 O O . GLY A 1 314 ? -5.351 2.462 -10.106 1.00 72.50 314 GLY A O 1
ATOM 2464 N N . LEU A 1 315 ? -7.344 2.759 -9.080 1.00 59.62 315 LEU A N 1
ATOM 2465 C CA . LEU A 1 315 ? -8.092 3.429 -10.157 1.00 59.62 315 LEU A CA 1
ATOM 2466 C C . LEU A 1 315 ? -7.311 4.507 -10.932 1.00 59.62 315 LEU A C 1
ATOM 2468 O O . LEU A 1 315 ? -7.587 4.733 -12.104 1.00 59.62 315 LEU A O 1
ATOM 2472 N N . ASN A 1 316 ? -6.335 5.160 -10.294 1.00 65.62 316 ASN A N 1
ATOM 2473 C CA . ASN A 1 316 ? -5.540 6.237 -10.893 1.00 65.62 316 ASN A CA 1
ATOM 2474 C C . ASN A 1 316 ? -4.016 6.019 -10.810 1.00 65.62 316 ASN A C 1
ATOM 2476 O O . ASN A 1 316 ? -3.260 6.916 -11.173 1.00 65.62 316 ASN A O 1
ATOM 2480 N N . GLY A 1 317 ? -3.546 4.869 -10.310 1.00 77.62 317 GLY A N 1
ATOM 2481 C CA . GLY A 1 317 ? -2.107 4.612 -10.155 1.00 77.62 317 GLY A CA 1
ATOM 2482 C C . GLY A 1 317 ? -1.411 5.546 -9.153 1.00 77.62 317 GLY A C 1
ATOM 2483 O O . GLY A 1 317 ? -0.231 5.852 -9.305 1.00 77.62 317 GLY A O 1
ATOM 2484 N N . ASN A 1 318 ? -2.145 6.029 -8.145 1.00 86.75 318 ASN A N 1
ATOM 2485 C CA . ASN A 1 318 ? -1.667 7.031 -7.184 1.00 86.75 318 ASN A CA 1
ATOM 2486 C C . ASN A 1 318 ? -1.099 6.427 -5.893 1.00 86.75 318 ASN A C 1
ATOM 2488 O O . ASN A 1 318 ? -0.631 7.175 -5.040 1.00 86.75 318 ASN A O 1
ATOM 2492 N N . ARG A 1 319 ? -1.143 5.099 -5.741 1.00 92.75 319 ARG A N 1
ATOM 2493 C CA . ARG A 1 319 ? -0.591 4.352 -4.604 1.00 92.75 319 ARG A CA 1
ATOM 2494 C C . ARG A 1 319 ? 0.573 3.491 -5.075 1.00 92.75 319 ARG A C 1
ATOM 2496 O O . ARG A 1 319 ? 0.377 2.629 -5.927 1.00 92.75 319 ARG A O 1
ATOM 2503 N N . TYR A 1 320 ? 1.750 3.701 -4.509 1.00 95.19 320 TYR A N 1
ATOM 2504 C CA . TYR A 1 320 ? 3.001 3.065 -4.898 1.00 95.19 320 TYR A CA 1
ATOM 2505 C C . TYR A 1 320 ? 3.421 2.011 -3.875 1.00 95.19 320 TYR A C 1
ATOM 2507 O O . TYR A 1 320 ? 3.671 2.330 -2.712 1.00 95.19 320 TYR A O 1
ATOM 2515 N N . LEU A 1 321 ? 3.522 0.759 -4.329 1.00 95.06 321 LEU A N 1
ATOM 2516 C CA . LEU A 1 321 ? 3.868 -0.413 -3.513 1.00 95.06 321 LEU A CA 1
ATOM 2517 C C . LEU A 1 321 ? 5.137 -1.091 -4.041 1.00 95.06 321 LEU A C 1
ATOM 2519 O O . LEU A 1 321 ? 5.304 -1.153 -5.256 1.00 95.06 321 LEU A O 1
ATOM 2523 N N . PRO A 1 322 ? 6.021 -1.648 -3.204 1.00 95.06 322 PRO A N 1
ATOM 2524 C CA . PRO A 1 322 ? 7.254 -2.251 -3.698 1.00 95.06 322 PRO A CA 1
ATOM 2525 C C . PRO A 1 322 ? 7.005 -3.543 -4.485 1.00 95.06 322 PRO A C 1
ATOM 2527 O O . PRO A 1 322 ? 6.495 -4.515 -3.934 1.00 95.06 322 PRO A O 1
ATOM 2530 N N . LEU A 1 323 ? 7.411 -3.600 -5.758 1.00 95.31 323 LEU A N 1
ATOM 2531 C CA . LEU A 1 323 ? 7.174 -4.740 -6.656 1.00 95.31 323 LEU A CA 1
ATOM 2532 C C . LEU A 1 323 ? 7.681 -6.069 -6.094 1.00 95.31 323 LEU A C 1
ATOM 2534 O O . LEU A 1 323 ? 7.065 -7.114 -6.307 1.00 95.31 323 LEU A O 1
ATOM 2538 N N . SER A 1 324 ? 8.822 -6.044 -5.414 1.00 92.50 324 SER A N 1
ATOM 2539 C CA . SER A 1 324 ? 9.424 -7.246 -4.853 1.00 92.50 324 SER A CA 1
ATOM 2540 C C . SER A 1 324 ? 8.536 -7.858 -3.760 1.00 92.50 324 SER A C 1
ATOM 2542 O O . SER A 1 324 ? 8.362 -9.076 -3.725 1.00 92.50 324 SER A O 1
ATOM 2544 N N . LEU A 1 325 ? 7.817 -7.026 -2.997 1.00 91.81 325 LEU A N 1
ATOM 2545 C CA . LEU A 1 325 ? 6.778 -7.490 -2.086 1.00 91.81 325 LEU A CA 1
ATOM 2546 C C . LEU A 1 325 ? 5.623 -8.145 -2.852 1.00 91.81 325 LEU A C 1
ATOM 2548 O O . LEU A 1 325 ? 5.279 -9.278 -2.538 1.00 91.81 325 LEU A O 1
ATOM 2552 N N . LEU A 1 326 ? 5.075 -7.517 -3.901 1.00 94.44 326 LEU A N 1
ATOM 2553 C CA . LEU A 1 326 ? 3.992 -8.143 -4.682 1.00 94.44 326 LEU A CA 1
ATOM 2554 C C . LEU A 1 326 ? 4.408 -9.506 -5.262 1.00 94.44 326 LEU A C 1
ATOM 2556 O O . LEU A 1 326 ? 3.646 -10.461 -5.166 1.00 94.44 326 LEU A O 1
ATOM 2560 N N . ARG A 1 327 ? 5.637 -9.638 -5.778 1.00 93.12 327 ARG A N 1
ATOM 2561 C CA . ARG A 1 327 ? 6.165 -10.917 -6.297 1.00 93.12 327 ARG A CA 1
ATOM 2562 C C . ARG A 1 327 ? 6.233 -12.033 -5.255 1.00 93.12 327 ARG A C 1
ATOM 2564 O O . ARG A 1 327 ? 6.116 -13.197 -5.614 1.00 93.12 327 ARG A O 1
ATOM 2571 N N . THR A 1 328 ? 6.479 -11.699 -3.989 1.00 91.00 328 THR A N 1
ATOM 2572 C CA . THR A 1 328 ? 6.540 -12.705 -2.911 1.00 91.00 328 THR A CA 1
ATOM 2573 C C . THR A 1 328 ? 5.163 -13.050 -2.350 1.00 91.00 328 THR A C 1
ATOM 2575 O O . THR A 1 328 ? 5.002 -14.096 -1.727 1.00 91.00 328 THR A O 1
ATOM 2578 N N . GLN A 1 329 ? 4.180 -12.169 -2.547 1.00 91.94 329 GLN A N 1
ATOM 2579 C CA . GLN A 1 329 ? 2.865 -12.249 -1.914 1.00 91.94 329 GLN A CA 1
ATOM 2580 C C . GLN A 1 329 ? 1.745 -12.703 -2.860 1.00 91.94 329 GLN A C 1
ATOM 2582 O O . GLN A 1 329 ? 0.666 -13.078 -2.395 1.00 91.94 329 GLN A O 1
ATOM 2587 N N . GLY A 1 330 ? 1.982 -12.713 -4.168 1.00 94.69 330 GLY A N 1
ATOM 2588 C CA . GLY A 1 330 ? 0.994 -13.136 -5.150 1.00 94.69 330 GLY A CA 1
ATOM 2589 C C . GLY A 1 330 ? 1.584 -13.281 -6.544 1.00 94.69 330 GLY A C 1
ATOM 2590 O O . GLY A 1 330 ? 2.768 -13.555 -6.719 1.00 94.69 330 GLY A O 1
ATOM 2591 N N . GLU A 1 331 ? 0.727 -13.097 -7.532 1.00 96.69 331 GLU A N 1
ATOM 2592 C CA . GLU A 1 331 ? 1.002 -13.322 -8.946 1.00 96.69 331 GLU A CA 1
ATOM 2593 C C . GLU A 1 331 ? 0.361 -12.216 -9.794 1.00 96.69 331 GLU A C 1
ATOM 2595 O O . GLU A 1 331 ? -0.481 -11.438 -9.326 1.00 96.69 331 GLU A O 1
ATOM 2600 N N . PHE A 1 332 ? 0.761 -12.154 -11.063 1.00 96.94 332 PHE A N 1
ATOM 2601 C CA . PHE A 1 332 ? 0.245 -11.180 -12.018 1.00 96.94 332 PHE A CA 1
ATOM 2602 C C . PHE A 1 332 ? -0.594 -11.870 -13.085 1.00 96.94 332 PHE A C 1
ATOM 2604 O O . PHE A 1 332 ? -0.188 -12.882 -13.657 1.00 96.94 332 PHE A O 1
ATOM 2611 N N . ARG A 1 333 ? -1.753 -11.296 -13.389 1.00 95.94 333 ARG A N 1
ATOM 2612 C CA . ARG A 1 333 ? -2.652 -11.740 -14.457 1.00 95.94 333 ARG A CA 1
ATOM 2613 C C . ARG A 1 333 ? -2.785 -10.615 -15.480 1.00 95.94 333 ARG A C 1
ATOM 2615 O O . ARG A 1 333 ? -2.712 -9.433 -15.135 1.00 95.94 333 ARG A O 1
ATOM 2622 N N . ALA A 1 334 ? -2.956 -10.980 -16.746 1.00 93.00 334 ALA A N 1
ATOM 2623 C CA . ALA A 1 334 ? -3.228 -10.000 -17.788 1.00 93.00 334 ALA A CA 1
ATOM 2624 C C . ALA A 1 334 ? -4.593 -9.344 -17.539 1.00 93.00 334 ALA A C 1
ATOM 2626 O O . ALA A 1 334 ? -5.571 -10.041 -17.254 1.00 93.00 334 ALA A O 1
ATOM 2627 N N . SER A 1 335 ? -4.661 -8.023 -17.683 1.00 87.88 335 SER A N 1
ATOM 2628 C CA . SER A 1 335 ? -5.948 -7.338 -17.739 1.00 87.88 335 SER A CA 1
ATOM 2629 C C . SER A 1 335 ? -6.665 -7.711 -19.040 1.00 87.88 335 SER A C 1
ATOM 2631 O O . SER A 1 335 ? -6.013 -7.770 -20.089 1.00 87.88 335 SER A O 1
ATOM 2633 N N . PRO A 1 336 ? -7.979 -7.971 -19.011 1.00 83.06 336 PRO A N 1
ATOM 2634 C CA . PRO A 1 336 ? -8.759 -8.140 -20.229 1.00 83.06 336 PRO A CA 1
ATOM 2635 C C . PRO A 1 336 ? -8.715 -6.850 -21.067 1.00 83.06 336 PRO A C 1
ATOM 2637 O O . PRO A 1 336 ? -8.582 -5.764 -20.506 1.00 83.06 336 PRO A O 1
ATOM 2640 N N . GLN A 1 337 ? -8.788 -6.977 -22.395 1.00 69.38 337 GLN A N 1
ATOM 2641 C CA . GLN A 1 337 ? -8.832 -5.839 -23.325 1.00 69.38 337 GLN A CA 1
ATOM 2642 C C . GLN A 1 337 ? -10.256 -5.424 -23.676 1.00 69.38 337 GLN A C 1
ATOM 2644 O O . GLN A 1 337 ? -11.132 -6.323 -23.704 1.00 69.38 337 GLN A O 1
#

pLDDT: mean 78.04, std 22.48, range [24.86, 97.12]

Foldseek 3Di:
DDDDDDDDDDDDDDDDDDDDDDDDDDDDDDDDDDDDDPPPPPPPPDPPPPDQDPDDDDFDPDQQPLVVVLVLLVLVQQCVAPLSVVQPPWDWTWDAADPPGQKIKIFTHDVVPGTQWIWIKGQAPPPPDSSNKIFGFKIFGPPQHFDRVNVLLVLCCVVVVDPNDDDPQWDWGFHDFRLFTWIWIDGPPDFIWIAGRRPRHTFPDGPVVVVVRNVVGNRHDQGHMSPQSAKHKDHKFFAQDDFFCVVDVPQVPFDFDDQPDPVSVVVVCVPQQKKWQAAVVCQSVNPHIWIFRIKMWMDGPPPPDDIWIWTQIGRTSGMTGTVVVSVVRTTITRRDD

Sequence (337 aa):
MKSLPYTSKFILALLCMNLLVPFELMSATGSVSSSAVPTTVQAKPAPQLDRPNEFIATPLISTPVSLQSFTVNVIQQLSVQKPFASWKEAELQYFPLGPGTRSWLVIVSENQKKDLGYLILSAKDDGSDPNESYILSEYGSAPSIPYNLTMLRQTLVQLSIIPTNFPNSINVEALYIPLLPLWKITSDTKEPIYMNALTLEVLPWGDSHFKSLSDKAIWTKEGIPSSDHSLKSSIPVSYKGEGDPYNNLLWVTAPEVPLPTNKEFTSYLKSQSSLIFTSPNRNDDYGSPFNITGFQEWSTKHQNSQDFLYVGTGLNGNRYLPLSLLRTQGEFRASPQ

Radius of gyration: 26.65 Å; chains: 1; bounding box: 83×88×56 Å